Protein AF-A0A8H9WA27-F1 (afdb_monomer_lite)

Radius of gyration: 23.46 Å; chains: 1; bounding box: 51×47×66 Å

Foldseek 3Di:
DFEEEEEALDLVVLCVQVVLQCQLVVVDAPPVPVCGPLDPQGSVNYHYLAYEDFFPVQAQDWSQVSSCVNPVPRPDGPHIDRYHAAAAQCQCVPPPGDGDHPCVPHFLLVRLVVLLVVCLVSVGQEYEYPTHADDADFPLADVVLVVCRVVSVSVHDDRVSSVLVSQVVSQVVNVGHYYHYPHPYDDVNSHHQAQKEFEKEQDDPQEDLQQFKFFADDPFFTPAIGNDDPDGRITTQVDMDGDPVLVVCVVVDDPPDDDDVSNSLRSCVVVVGGYGYDYPYPDDGYDPPDPVSPDPVVVVVVVCVSVVNDD

pLDDT: mean 92.03, std 7.47, range [53.69, 98.88]

Secondary structure (DSSP, 8-state):
-EEEEEE--SHHHHHHHHHHHHHHHTSS--TT-TTTT-SSS-GGGEEEEEEEE-BTTTTTSBHHHHHHHH-TT----SS-PBEEE---TTTTTTSS--B--STTTS-HHHHHHHHHHHHHHH--SEEEE-PPP------SSHHHHHHHHHTT-TTT--HHHHHHHHHHHHHHHHT--EEEE-SSS-STTS--S-SEEEEEES--TTS-TTTSPEEEEETTEEEEEETT-SS-SEEEEEEEEE-GGGGGGGGGS-TTS---HHHHHHHHHHTT--EEEEE-TT------SSGGG--HHHHHHHHHHHTT---

Sequence (311 aa):
MVKVLILGQGYVASTFVAGLEKLRKGEIEPYGVPLARELPIDFKDIKIVGSYDVDRAKIGKKLSEVVKQYWNDVDSLTSDPEIRKGVHLGSVRNLPIEAEGLEDSMTLKEAVDTLVKEWTELDPDVIVNTCTTEAFIPFGNKEDLLKAIENNDKERLTATQVYAYAAALYANKRGGAAFVNVIPTFIANDEDEFHIKLGVSKRSDLIDPEEASKVLVNEDRIVKIGKRIDEYNYFDTGVFVMTKKVYSLKESFSWTEEISLYHVLQKAVDTGMLVKVFDFGNALWTEIDSPEDLNEKVYELMKKIKEGVAC

Structure (mmCIF, N/CA/C/O backbone):
data_AF-A0A8H9WA27-F1
#
_entry.id   AF-A0A8H9WA27-F1
#
loop_
_atom_site.group_PDB
_atom_site.id
_atom_site.type_symbol
_atom_site.label_atom_id
_atom_site.label_alt_id
_atom_site.label_comp_id
_atom_site.label_asym_id
_atom_site.label_entity_id
_atom_site.label_seq_id
_atom_site.pdbx_PDB_ins_code
_atom_site.Cartn_x
_atom_site.Cartn_y
_atom_site.Cartn_z
_atom_site.occupancy
_atom_site.B_iso_or_equiv
_atom_site.auth_seq_id
_atom_site.auth_comp_id
_atom_site.auth_asym_id
_atom_site.auth_atom_id
_atom_site.pdbx_PDB_model_num
ATOM 1 N N . MET A 1 1 ? 3.857 -18.998 -3.626 1.00 92.25 1 MET A N 1
ATOM 2 C CA . MET A 1 1 ? 4.257 -18.082 -4.718 1.00 92.25 1 MET A CA 1
ATOM 3 C C . MET A 1 1 ? 3.670 -16.715 -4.428 1.00 92.25 1 MET A C 1
ATOM 5 O O . MET A 1 1 ? 2.512 -16.669 -4.039 1.00 92.25 1 MET A O 1
ATOM 9 N N . VAL A 1 2 ? 4.452 -15.648 -4.586 1.00 97.38 2 VAL A N 1
ATOM 10 C CA . VAL A 1 2 ? 4.014 -14.257 -4.412 1.00 97.38 2 VAL A CA 1
ATOM 11 C C . VAL A 1 2 ? 4.308 -13.469 -5.690 1.00 97.38 2 VAL A C 1
ATOM 13 O O . VAL A 1 2 ? 5.419 -13.506 -6.225 1.00 97.38 2 VAL A O 1
ATOM 16 N N . LYS A 1 3 ? 3.297 -12.785 -6.218 1.00 98.75 3 LYS A N 1
ATOM 17 C CA . LYS A 1 3 ? 3.395 -11.956 -7.422 1.00 98.75 3 LYS A CA 1
ATOM 18 C C . LYS A 1 3 ? 3.574 -10.498 -7.032 1.00 98.75 3 LYS A C 1
ATOM 20 O O . LYS A 1 3 ? 2.783 -9.958 -6.264 1.00 98.75 3 LYS A O 1
ATOM 25 N N . VAL A 1 4 ? 4.606 -9.866 -7.575 1.00 98.81 4 VAL A N 1
ATOM 26 C CA . VAL A 1 4 ? 5.017 -8.506 -7.225 1.00 98.81 4 VAL A CA 1
ATOM 27 C C . VAL A 1 4 ? 4.848 -7.583 -8.424 1.00 98.81 4 VAL A C 1
ATOM 29 O O . VAL A 1 4 ? 5.330 -7.884 -9.518 1.00 98.81 4 VAL A O 1
ATOM 32 N N . LEU A 1 5 ? 4.190 -6.450 -8.206 1.00 98.88 5 LEU A N 1
ATOM 33 C CA . LEU A 1 5 ? 4.129 -5.333 -9.142 1.00 98.88 5 LEU A CA 1
ATOM 34 C C . LEU A 1 5 ? 4.947 -4.168 -8.586 1.00 98.88 5 LEU A C 1
ATOM 36 O O . LEU A 1 5 ? 4.818 -3.825 -7.413 1.00 98.88 5 LEU A O 1
ATOM 40 N N . ILE A 1 6 ? 5.792 -3.570 -9.420 1.00 98.88 6 ILE A N 1
ATOM 41 C CA . ILE A 1 6 ? 6.692 -2.476 -9.035 1.00 98.88 6 ILE A CA 1
ATOM 42 C C . ILE A 1 6 ? 6.169 -1.150 -9.591 1.00 98.88 6 ILE A C 1
ATOM 44 O O . ILE A 1 6 ? 5.797 -1.071 -10.761 1.00 98.88 6 ILE A O 1
ATOM 48 N N . LEU A 1 7 ? 6.187 -0.102 -8.767 1.00 98.81 7 LEU A N 1
ATOM 49 C CA . LEU A 1 7 ? 5.919 1.280 -9.162 1.00 98.81 7 LEU A CA 1
ATOM 50 C C . LEU A 1 7 ? 7.209 2.102 -9.032 1.00 98.81 7 LEU A C 1
ATOM 52 O O . LEU A 1 7 ? 7.786 2.196 -7.947 1.00 98.81 7 LEU A O 1
ATOM 56 N N . GLY A 1 8 ? 7.666 2.681 -10.141 1.00 98.19 8 GLY A N 1
ATOM 57 C CA . GLY A 1 8 ? 8.925 3.416 -10.252 1.00 98.19 8 GLY A CA 1
ATOM 58 C C . GLY A 1 8 ? 10.123 2.483 -10.442 1.00 98.19 8 GLY A C 1
ATOM 59 O O . GLY A 1 8 ? 10.723 2.021 -9.469 1.00 98.19 8 GLY A O 1
ATOM 60 N N . GLN A 1 9 ? 10.529 2.248 -11.695 1.00 98.62 9 GLN A N 1
ATOM 61 C CA . GLN A 1 9 ? 11.662 1.386 -12.053 1.00 98.62 9 GLN A CA 1
ATOM 62 C C . GLN A 1 9 ? 12.990 2.158 -11.990 1.00 98.62 9 GLN A C 1
ATOM 64 O O . GLN A 1 9 ? 13.725 2.311 -12.970 1.00 98.62 9 GLN A O 1
ATOM 69 N N . GLY A 1 10 ? 13.284 2.708 -10.812 1.00 96.88 10 GLY A N 1
ATOM 70 C CA . GLY A 1 10 ? 14.529 3.412 -10.513 1.00 96.88 10 GLY A CA 1
ATOM 71 C C . GLY A 1 10 ? 15.639 2.487 -10.008 1.00 96.88 10 GLY A C 1
ATOM 72 O O . GLY A 1 10 ? 15.647 1.278 -10.249 1.00 96.88 10 GLY A O 1
ATOM 73 N N . TYR A 1 11 ? 16.573 3.067 -9.253 1.00 97.50 11 TYR A N 1
ATOM 74 C CA . TYR A 1 11 ? 17.731 2.347 -8.717 1.00 97.50 11 TYR A CA 1
ATOM 75 C C . TYR A 1 11 ? 17.315 1.252 -7.722 1.00 97.50 11 TYR A C 1
ATOM 77 O O . TYR A 1 11 ? 17.733 0.108 -7.860 1.00 97.50 11 TYR A O 1
ATOM 85 N N . VAL A 1 12 ? 16.452 1.575 -6.749 1.00 97.81 12 VAL A N 1
ATOM 86 C CA . VAL A 1 12 ? 16.004 0.620 -5.714 1.00 97.81 12 VAL A CA 1
ATOM 87 C C . VAL A 1 12 ? 15.297 -0.578 -6.345 1.00 97.81 12 VAL A C 1
ATOM 89 O O . VAL A 1 12 ? 15.688 -1.717 -6.098 1.00 97.81 12 VAL A O 1
ATOM 92 N N . ALA A 1 13 ? 14.311 -0.321 -7.208 1.00 98.56 13 ALA A N 1
ATOM 93 C CA . ALA A 1 13 ? 13.597 -1.360 -7.943 1.00 98.56 13 ALA A CA 1
ATOM 94 C C . ALA A 1 13 ? 14.537 -2.233 -8.782 1.00 98.56 13 ALA A C 1
ATOM 96 O O . ALA A 1 13 ? 14.427 -3.457 -8.766 1.00 98.56 13 ALA A O 1
ATOM 97 N N . SER A 1 14 ? 15.486 -1.625 -9.496 1.00 98.69 14 SER A N 1
ATOM 98 C CA . SER A 1 14 ? 16.404 -2.370 -10.360 1.00 98.69 14 SER A CA 1
ATOM 99 C C . SER A 1 14 ? 17.386 -3.225 -9.560 1.00 98.69 14 SER A C 1
ATOM 101 O O . SER A 1 14 ? 17.640 -4.365 -9.938 1.00 98.69 14 SER A O 1
ATOM 103 N N . THR A 1 15 ? 17.869 -2.733 -8.416 1.00 98.56 15 THR A N 1
ATOM 104 C CA . THR A 1 15 ? 18.675 -3.522 -7.471 1.00 98.56 15 THR A CA 1
ATOM 105 C C . THR A 1 15 ? 17.880 -4.668 -6.860 1.00 98.56 15 THR A C 1
ATOM 107 O O . THR A 1 15 ? 18.401 -5.776 -6.767 1.00 98.56 15 THR A O 1
ATOM 110 N N . PHE A 1 16 ? 16.620 -4.437 -6.481 1.00 98.62 16 PHE A N 1
ATOM 111 C CA . PHE A 1 16 ? 15.741 -5.493 -5.978 1.00 98.62 16 PHE A CA 1
ATOM 112 C C . PHE A 1 16 ? 15.575 -6.616 -7.009 1.00 98.62 16 PHE A C 1
ATOM 114 O O . PHE A 1 16 ? 15.795 -7.782 -6.686 1.00 98.62 16 PHE A O 1
ATOM 121 N N . VAL A 1 17 ? 15.262 -6.269 -8.259 1.00 98.69 17 VAL A N 1
ATOM 122 C CA . VAL A 1 17 ? 15.082 -7.243 -9.345 1.00 98.69 17 VAL A CA 1
ATOM 123 C C . VAL A 1 17 ? 16.385 -7.991 -9.651 1.00 98.69 17 VAL A C 1
ATOM 125 O O . VAL A 1 17 ? 16.377 -9.220 -9.725 1.00 98.69 17 VAL A O 1
ATOM 128 N N . ALA A 1 18 ? 17.509 -7.278 -9.772 1.00 98.56 18 ALA A N 1
ATOM 129 C CA . ALA A 1 18 ? 18.822 -7.874 -10.023 1.00 98.56 18 ALA A CA 1
ATOM 130 C C . ALA A 1 18 ? 19.250 -8.830 -8.897 1.00 98.56 18 ALA A C 1
ATOM 132 O O . ALA A 1 18 ? 19.644 -9.966 -9.155 1.00 98.56 18 ALA A O 1
ATOM 133 N N . GLY A 1 19 ? 19.145 -8.388 -7.641 1.00 98.19 19 GLY A N 1
ATOM 134 C CA . GLY A 1 19 ? 19.493 -9.191 -6.470 1.00 98.19 19 GLY A CA 1
ATOM 135 C C . GLY A 1 19 ? 18.612 -10.432 -6.338 1.00 98.19 19 GLY A C 1
ATOM 136 O O . GLY A 1 19 ? 19.128 -11.521 -6.098 1.00 98.19 19 GLY A O 1
ATOM 137 N N . LEU A 1 20 ? 17.302 -10.297 -6.572 1.00 98.31 20 LEU A N 1
ATOM 138 C CA . LEU A 1 20 ? 16.370 -11.425 -6.565 1.00 98.31 20 LEU A CA 1
ATOM 139 C C . LEU A 1 20 ? 16.726 -12.474 -7.627 1.00 98.31 20 LEU A C 1
ATOM 141 O O . LEU A 1 20 ? 16.685 -13.671 -7.341 1.00 98.31 20 LEU A O 1
ATOM 145 N N . GLU A 1 21 ? 17.102 -12.046 -8.836 1.00 98.19 21 GLU A N 1
ATOM 146 C CA . GLU A 1 21 ? 17.529 -12.962 -9.899 1.00 98.19 21 GLU A CA 1
ATOM 147 C C . GLU A 1 21 ? 18.757 -13.778 -9.471 1.00 98.19 21 GLU A C 1
ATOM 149 O O . GLU A 1 21 ? 18.755 -15.004 -9.601 1.00 98.19 21 GLU A O 1
ATOM 154 N N . LYS A 1 22 ? 19.767 -13.116 -8.892 1.00 97.94 22 LYS A N 1
ATOM 155 C CA . LYS A 1 22 ? 20.988 -13.765 -8.392 1.00 97.94 22 LYS A CA 1
ATOM 156 C C . LYS A 1 22 ? 20.699 -14.735 -7.246 1.00 97.94 22 LYS A C 1
ATOM 158 O O . LYS A 1 22 ? 21.208 -15.855 -7.244 1.00 97.94 22 LYS A O 1
ATOM 163 N N . LEU A 1 23 ? 19.841 -14.344 -6.300 1.00 97.88 23 LEU A N 1
ATOM 164 C CA . LEU A 1 23 ? 19.428 -15.193 -5.176 1.00 97.88 23 LEU A CA 1
ATOM 165 C C . LEU A 1 23 ? 18.685 -16.446 -5.643 1.00 97.88 23 LEU A C 1
ATOM 167 O O . LEU A 1 23 ? 18.957 -17.542 -5.153 1.00 97.88 23 LEU A O 1
ATOM 171 N N . ARG A 1 24 ? 17.779 -16.307 -6.619 1.00 95.88 24 ARG A N 1
ATOM 172 C CA . ARG A 1 24 ? 17.073 -17.447 -7.218 1.00 95.88 24 ARG A CA 1
ATOM 173 C C . ARG A 1 24 ? 18.035 -18.411 -7.910 1.00 95.88 24 ARG A C 1
ATOM 175 O O . ARG A 1 24 ? 17.839 -19.620 -7.821 1.00 95.88 24 ARG A O 1
ATOM 182 N N . LYS A 1 25 ? 19.044 -17.889 -8.609 1.00 95.62 25 LYS A N 1
ATOM 183 C CA . LYS A 1 25 ? 20.055 -18.698 -9.308 1.00 95.62 25 LYS A CA 1
ATOM 184 C C . LYS A 1 25 ? 21.124 -19.277 -8.372 1.00 95.62 25 LYS A C 1
ATOM 186 O O . LYS A 1 25 ? 21.917 -20.102 -8.812 1.00 95.62 25 LYS A O 1
ATOM 191 N N . GLY A 1 26 ? 21.131 -18.883 -7.096 1.00 95.81 26 GLY A N 1
ATOM 192 C CA . GLY A 1 26 ? 22.143 -19.304 -6.125 1.00 95.81 26 GLY A CA 1
ATOM 193 C C . GLY A 1 26 ? 23.522 -18.690 -6.380 1.00 95.81 26 GLY A C 1
ATOM 194 O O . GLY A 1 26 ? 24.528 -19.261 -5.980 1.00 95.81 26 GLY A O 1
ATOM 195 N N . GLU A 1 27 ? 23.579 -17.548 -7.068 1.00 96.94 27 GLU A N 1
ATOM 196 C CA . GLU A 1 27 ? 24.830 -16.850 -7.397 1.00 96.94 27 GLU A CA 1
ATOM 197 C C . GLU A 1 27 ? 25.378 -16.046 -6.210 1.00 96.94 27 GLU A C 1
ATOM 199 O O . GLU A 1 27 ? 26.574 -15.760 -6.152 1.00 96.94 27 GLU A O 1
ATOM 204 N N . ILE A 1 28 ? 24.506 -15.671 -5.268 1.00 97.62 28 ILE A N 1
ATOM 205 C CA . ILE A 1 28 ? 24.848 -14.934 -4.049 1.00 97.62 28 ILE A CA 1
ATOM 206 C C . ILE A 1 28 ? 24.077 -15.483 -2.843 1.00 97.62 28 ILE A C 1
ATOM 208 O O . ILE A 1 28 ? 22.980 -16.026 -2.984 1.00 97.62 28 ILE A O 1
ATOM 212 N N . GLU A 1 29 ? 24.634 -15.278 -1.652 1.00 98.00 29 GLU A N 1
ATOM 213 C CA . GLU A 1 29 ? 23.952 -15.510 -0.375 1.00 98.00 29 GLU A CA 1
ATOM 214 C C . GLU A 1 29 ? 23.006 -14.343 -0.019 1.00 98.00 29 GLU A C 1
ATOM 216 O O . GLU A 1 29 ? 23.246 -13.210 -0.449 1.00 98.00 29 GLU A O 1
ATOM 221 N N . PRO A 1 30 ? 21.952 -14.565 0.795 1.00 97.75 30 PRO A N 1
ATOM 222 C CA . PRO A 1 30 ? 20.944 -13.557 1.145 1.00 97.75 30 PRO A CA 1
ATOM 223 C C . PRO A 1 30 ? 21.421 -12.533 2.188 1.00 97.75 30 PRO A C 1
ATOM 225 O O . PRO A 1 30 ? 20.675 -12.136 3.083 1.00 97.75 30 PRO A O 1
ATOM 228 N N . TYR A 1 31 ? 22.668 -12.074 2.090 1.00 96.75 31 TYR A N 1
ATOM 229 C CA . TYR A 1 31 ? 23.163 -11.000 2.943 1.00 96.75 31 TYR A CA 1
ATOM 230 C C . TYR A 1 31 ? 22.381 -9.707 2.692 1.00 96.75 31 TYR A C 1
ATOM 232 O O . TYR A 1 31 ? 22.115 -9.328 1.554 1.00 96.75 31 TYR A O 1
ATOM 240 N N . GLY A 1 32 ? 21.996 -9.031 3.777 1.00 93.56 32 GLY A N 1
ATOM 241 C CA . GLY A 1 32 ? 21.127 -7.853 3.717 1.00 93.56 32 GLY A CA 1
ATOM 242 C C . GLY A 1 32 ? 19.630 -8.169 3.619 1.00 93.56 32 GLY A C 1
ATOM 243 O O . GLY A 1 32 ? 18.832 -7.239 3.675 1.00 93.56 32 GLY A O 1
ATOM 244 N N . VAL A 1 33 ? 19.233 -9.448 3.537 1.00 95.25 33 VAL A N 1
ATOM 245 C CA . VAL A 1 33 ? 17.837 -9.892 3.683 1.00 95.25 33 VAL A CA 1
ATOM 246 C C . VAL A 1 33 ? 17.631 -10.378 5.126 1.00 95.25 33 VAL A C 1
ATOM 248 O O . VAL A 1 33 ? 18.104 -11.465 5.455 1.00 95.25 33 VAL A O 1
ATOM 251 N N . PRO A 1 34 ? 16.936 -9.623 6.003 1.00 89.19 34 PRO A N 1
ATOM 252 C CA . PRO A 1 34 ? 16.944 -9.887 7.448 1.00 89.19 34 PRO A CA 1
ATOM 253 C C . PRO A 1 34 ? 16.468 -11.281 7.864 1.00 89.19 34 PRO A C 1
ATOM 255 O O . PRO A 1 34 ? 17.045 -11.862 8.773 1.00 89.19 34 PRO A O 1
ATOM 258 N N . LEU A 1 35 ? 15.442 -11.812 7.194 1.00 90.19 35 LEU A N 1
ATOM 259 C CA . LEU A 1 35 ? 14.863 -13.131 7.488 1.00 90.19 35 LEU A CA 1
ATOM 260 C C . LEU A 1 35 ? 15.373 -14.233 6.550 1.00 90.19 35 LEU A C 1
ATOM 262 O O . LEU A 1 35 ? 14.854 -15.344 6.581 1.00 90.19 35 LEU A O 1
ATOM 266 N N . ALA A 1 36 ? 16.348 -13.922 5.688 1.00 94.06 36 ALA A N 1
ATOM 267 C CA . ALA A 1 36 ? 16.995 -14.838 4.750 1.00 94.06 36 ALA A CA 1
ATOM 268 C C . ALA A 1 36 ? 16.059 -15.930 4.178 1.00 94.06 36 ALA A C 1
ATOM 270 O O . ALA A 1 36 ? 15.233 -15.636 3.317 1.00 94.06 36 ALA A O 1
ATOM 271 N N . ARG A 1 37 ? 16.194 -17.180 4.651 1.00 92.94 37 ARG A N 1
ATOM 272 C CA . ARG A 1 37 ? 15.398 -18.357 4.244 1.00 92.94 37 ARG A CA 1
ATOM 273 C C . ARG A 1 37 ? 14.534 -18.923 5.381 1.00 92.94 37 ARG A C 1
ATOM 275 O O . ARG A 1 37 ? 14.190 -20.099 5.369 1.00 92.94 37 ARG A O 1
ATOM 282 N N . GLU A 1 38 ? 14.225 -18.111 6.386 1.00 90.69 38 GLU A N 1
ATOM 283 C CA . GLU A 1 38 ? 13.411 -18.516 7.541 1.00 90.69 38 GLU A CA 1
ATOM 284 C C . GLU A 1 38 ? 11.905 -18.506 7.236 1.00 90.69 38 GLU A C 1
ATOM 286 O O . GLU A 1 38 ? 11.115 -19.100 7.968 1.00 90.69 38 GLU A O 1
ATOM 291 N N . LEU A 1 39 ? 11.500 -17.841 6.150 1.00 88.56 39 LEU A N 1
ATOM 292 C CA . LEU A 1 39 ? 10.109 -17.750 5.718 1.00 88.56 39 LEU A CA 1
ATOM 293 C C . LEU A 1 39 ? 9.695 -18.948 4.845 1.00 88.56 39 LEU A C 1
ATOM 295 O O . LEU A 1 39 ? 10.514 -19.482 4.098 1.00 88.56 39 LEU A O 1
ATOM 299 N N . PRO A 1 40 ? 8.402 -19.325 4.848 1.00 86.88 40 PRO A N 1
ATOM 300 C CA . PRO A 1 40 ? 7.882 -20.395 3.991 1.00 86.88 40 PRO A CA 1
ATOM 301 C C . PRO A 1 40 ? 7.866 -20.039 2.492 1.00 86.88 40 PRO A C 1
ATOM 303 O O . PRO A 1 40 ? 7.611 -20.905 1.659 1.00 86.88 40 PRO A O 1
ATOM 306 N N . ILE A 1 41 ? 8.106 -18.771 2.142 1.00 92.69 41 ILE A N 1
ATOM 307 C CA . ILE A 1 41 ? 8.213 -18.286 0.762 1.00 92.69 41 ILE A CA 1
ATOM 308 C C . ILE A 1 41 ? 9.700 -18.125 0.441 1.00 92.69 41 ILE A C 1
ATOM 310 O O . ILE A 1 41 ? 10.363 -17.272 1.029 1.00 92.69 41 ILE A O 1
ATOM 314 N N . ASP A 1 42 ? 10.215 -18.917 -0.501 1.00 95.94 42 ASP A N 1
ATOM 315 C CA . ASP A 1 42 ? 11.606 -18.814 -0.951 1.00 95.94 42 ASP A CA 1
ATOM 316 C C . ASP A 1 42 ? 11.756 -17.755 -2.062 1.00 95.94 42 ASP A C 1
ATOM 318 O O . ASP A 1 42 ? 10.789 -17.363 -2.719 1.00 95.94 42 ASP A O 1
ATOM 322 N N . PHE A 1 43 ? 12.984 -17.302 -2.330 1.00 97.50 43 PHE A N 1
ATOM 323 C CA . PHE A 1 43 ? 13.279 -16.340 -3.400 1.00 97.50 43 PHE A CA 1
ATOM 324 C C . PHE A 1 43 ? 12.773 -16.792 -4.775 1.00 97.50 43 PHE A C 1
ATOM 326 O O . PHE A 1 43 ? 12.303 -15.972 -5.564 1.00 97.50 43 PHE A O 1
ATOM 333 N N . LYS A 1 44 ? 12.815 -18.099 -5.067 1.00 96.38 44 LYS A N 1
ATOM 334 C CA . LYS A 1 44 ? 12.296 -18.643 -6.335 1.00 96.38 44 LYS A CA 1
ATOM 335 C C . LYS A 1 44 ? 10.777 -18.497 -6.488 1.00 96.38 44 LYS A C 1
ATOM 337 O O . LYS A 1 44 ? 10.279 -18.541 -7.611 1.00 96.38 44 LYS A O 1
ATOM 342 N N . ASP A 1 45 ? 10.061 -18.322 -5.378 1.00 97.06 45 ASP A N 1
ATOM 343 C CA . ASP A 1 45 ? 8.606 -18.202 -5.335 1.00 97.06 45 ASP A CA 1
ATOM 344 C C . ASP A 1 45 ? 8.128 -16.756 -5.538 1.00 97.06 45 ASP A C 1
ATOM 346 O O . ASP A 1 45 ? 6.918 -16.525 -5.594 1.00 97.06 45 ASP A O 1
ATOM 350 N N . ILE A 1 46 ? 9.049 -15.793 -5.663 1.00 98.44 46 ILE A N 1
ATOM 351 C CA . ILE A 1 46 ? 8.762 -14.383 -5.941 1.00 98.44 46 ILE A CA 1
ATOM 352 C C . ILE A 1 46 ? 8.807 -14.141 -7.455 1.00 98.44 46 ILE A C 1
ATOM 354 O O . ILE A 1 46 ? 9.833 -14.343 -8.113 1.00 98.44 46 ILE A O 1
ATOM 358 N N . LYS A 1 47 ? 7.693 -13.671 -8.025 1.00 98.62 47 LYS A N 1
ATOM 359 C CA . LYS A 1 47 ? 7.566 -13.387 -9.461 1.00 98.62 47 LYS A CA 1
ATOM 360 C C . LYS A 1 47 ? 7.218 -11.923 -9.707 1.00 98.62 47 LYS A C 1
ATOM 362 O O . LYS A 1 47 ? 6.176 -11.460 -9.260 1.00 98.62 47 LYS A O 1
ATOM 367 N N . ILE A 1 48 ? 8.039 -11.221 -10.489 1.00 98.75 48 ILE A N 1
ATOM 368 C CA . ILE A 1 48 ? 7.720 -9.864 -10.952 1.00 98.75 48 ILE A CA 1
ATOM 369 C C . ILE A 1 48 ? 6.708 -9.961 -12.093 1.00 98.75 48 ILE A C 1
ATOM 371 O O . ILE A 1 48 ? 7.033 -10.490 -13.155 1.00 98.75 48 ILE A O 1
ATOM 375 N N . VAL A 1 49 ? 5.479 -9.502 -11.872 1.00 98.75 49 VAL A N 1
ATOM 376 C CA . VAL A 1 49 ? 4.394 -9.574 -12.868 1.00 98.75 49 VAL A CA 1
ATOM 377 C C . VAL A 1 49 ? 4.206 -8.273 -13.638 1.00 98.75 49 VAL A C 1
ATOM 379 O O . VAL A 1 49 ? 3.707 -8.301 -14.756 1.00 98.75 49 VAL A O 1
ATOM 382 N N . GLY A 1 50 ? 4.657 -7.146 -13.090 1.00 98.69 50 GLY A N 1
ATOM 383 C CA . GLY A 1 50 ? 4.578 -5.853 -13.758 1.00 98.69 50 GLY A CA 1
ATOM 384 C C . GLY A 1 50 ? 5.550 -4.839 -13.176 1.00 98.69 50 GLY A C 1
ATOM 385 O O . GLY A 1 50 ? 5.961 -4.945 -12.020 1.00 98.69 50 GLY A O 1
ATOM 386 N N . SER A 1 51 ? 5.902 -3.852 -13.991 1.00 98.88 51 SER A N 1
ATOM 387 C CA . SER A 1 51 ? 6.675 -2.684 -13.585 1.00 98.88 51 SER A CA 1
ATOM 388 C C . SER A 1 51 ? 6.099 -1.453 -14.279 1.00 98.88 51 SER A C 1
ATOM 390 O O . SER A 1 51 ? 5.760 -1.526 -15.460 1.00 98.88 51 SER A O 1
ATOM 392 N N . TYR A 1 52 ? 5.940 -0.357 -13.543 1.00 98.88 52 TYR A N 1
ATOM 393 C CA . TYR A 1 52 ? 5.424 0.913 -14.045 1.00 98.88 52 TYR A CA 1
ATOM 394 C C . TYR A 1 52 ? 6.457 2.016 -13.847 1.00 98.88 52 TYR A C 1
ATOM 396 O O . TYR A 1 52 ? 7.125 2.076 -12.815 1.00 98.88 52 TYR A O 1
ATOM 404 N N . ASP A 1 53 ? 6.556 2.918 -14.814 1.00 98.75 53 ASP A N 1
ATOM 405 C CA . ASP A 1 53 ? 7.360 4.135 -14.717 1.00 98.75 53 ASP A CA 1
ATOM 406 C C . ASP A 1 53 ? 6.652 5.271 -15.477 1.00 98.75 53 ASP A C 1
ATOM 408 O O . ASP A 1 53 ? 5.626 5.065 -16.133 1.00 98.75 53 ASP A O 1
ATOM 412 N N . VAL A 1 54 ? 7.182 6.479 -15.342 1.00 98.50 54 VAL A N 1
ATOM 413 C CA . VAL A 1 54 ? 6.704 7.692 -16.019 1.00 98.50 54 VAL A CA 1
ATOM 414 C C . VAL A 1 54 ? 7.776 8.288 -16.923 1.00 98.50 54 VAL A C 1
ATOM 416 O O . VAL A 1 54 ? 7.484 9.166 -17.723 1.00 98.50 54 VAL A O 1
ATOM 419 N N . ASP A 1 55 ? 9.016 7.807 -16.819 1.00 98.38 55 ASP A N 1
ATOM 420 C CA . ASP A 1 55 ? 10.095 8.156 -17.730 1.00 98.38 55 ASP A CA 1
ATOM 421 C C . ASP A 1 55 ? 9.843 7.538 -19.110 1.00 98.38 55 ASP A C 1
ATOM 423 O O . ASP A 1 55 ? 9.896 6.313 -19.294 1.00 98.38 55 ASP A O 1
ATOM 427 N N . ARG A 1 56 ? 9.619 8.400 -20.103 1.00 97.88 56 ARG A N 1
ATOM 428 C CA . ARG A 1 56 ? 9.440 8.016 -21.504 1.00 97.88 56 ARG A CA 1
ATOM 429 C C . ARG A 1 56 ? 10.572 7.135 -22.029 1.00 97.88 56 ARG A C 1
ATOM 431 O O . ARG A 1 56 ? 10.338 6.262 -22.859 1.00 97.88 56 ARG A O 1
ATOM 438 N N . ALA A 1 57 ? 11.797 7.320 -21.536 1.00 97.88 57 ALA A N 1
ATOM 439 C CA . ALA A 1 57 ? 12.942 6.520 -21.952 1.00 97.88 57 ALA A CA 1
ATOM 440 C C . ALA A 1 57 ? 12.893 5.070 -21.437 1.00 97.88 57 ALA A C 1
ATOM 442 O O . ALA A 1 57 ? 13.684 4.242 -21.902 1.00 97.88 57 ALA A O 1
ATOM 443 N N . LYS A 1 58 ? 12.007 4.750 -20.486 1.00 98.56 58 LYS A N 1
ATOM 444 C CA . LYS A 1 58 ? 11.837 3.410 -19.903 1.00 98.56 58 LYS A CA 1
ATOM 445 C C . LYS A 1 58 ? 10.546 2.727 -20.338 1.00 98.56 58 LYS A C 1
ATOM 447 O O . LYS A 1 58 ? 10.551 1.512 -20.515 1.00 98.56 58 LYS A O 1
ATOM 452 N N . ILE A 1 59 ? 9.459 3.480 -20.496 1.00 98.62 59 ILE A N 1
ATOM 453 C CA . ILE A 1 59 ? 8.150 2.938 -20.882 1.00 98.62 59 ILE A CA 1
ATOM 454 C C . ILE A 1 59 ? 8.268 2.149 -22.198 1.00 98.62 59 ILE A C 1
ATOM 456 O O . ILE A 1 59 ? 8.879 2.601 -23.163 1.00 98.62 59 ILE A O 1
ATOM 460 N N . GLY A 1 60 ? 7.691 0.945 -22.227 1.00 98.38 60 GLY A N 1
ATOM 461 C CA . GLY A 1 60 ? 7.714 0.028 -23.369 1.00 98.38 60 GLY A CA 1
ATOM 462 C C . GLY A 1 60 ? 8.973 -0.838 -23.490 1.00 98.38 60 GLY A C 1
ATOM 463 O O . GLY A 1 60 ? 8.966 -1.794 -24.262 1.00 98.38 60 GLY A O 1
ATOM 464 N N . LYS A 1 61 ? 10.038 -0.564 -22.724 1.00 98.50 61 LYS A N 1
ATOM 465 C CA . LYS A 1 61 ? 11.217 -1.444 -22.671 1.00 98.50 61 LYS A CA 1
ATOM 466 C C . LYS A 1 61 ? 10.950 -2.672 -21.813 1.00 98.50 61 LYS A C 1
ATOM 468 O O . LYS A 1 61 ? 10.132 -2.631 -20.889 1.00 98.50 61 LYS A O 1
ATOM 473 N N . LYS A 1 62 ? 11.685 -3.755 -22.069 1.00 98.50 62 LYS A N 1
ATOM 474 C CA . LYS A 1 62 ? 11.719 -4.901 -21.157 1.00 98.50 62 LYS A CA 1
ATOM 475 C C . LYS A 1 62 ? 12.345 -4.502 -19.824 1.00 98.50 62 LYS A C 1
ATOM 477 O O . LYS A 1 62 ? 13.243 -3.658 -19.762 1.00 98.50 62 LYS A O 1
ATOM 482 N N . LEU A 1 63 ? 11.880 -5.129 -18.748 1.00 98.69 63 LEU A N 1
ATOM 483 C CA . LEU A 1 63 ? 12.408 -4.915 -17.406 1.00 98.69 63 LEU A CA 1
ATOM 484 C C . LEU A 1 63 ? 13.924 -5.154 -17.361 1.00 98.69 63 LEU A C 1
ATOM 486 O O . LEU A 1 63 ? 14.651 -4.354 -16.775 1.00 98.69 63 LEU A O 1
ATOM 490 N N . SER A 1 64 ? 14.407 -6.203 -18.025 1.00 98.25 64 SER A N 1
ATOM 491 C CA . SER A 1 64 ? 15.826 -6.545 -18.139 1.00 98.25 64 SER A CA 1
ATOM 492 C C . SER A 1 64 ? 16.660 -5.421 -18.762 1.00 98.25 64 SER A C 1
ATOM 494 O O . SER A 1 64 ? 17.724 -5.094 -18.239 1.00 98.25 64 SER A O 1
ATOM 496 N N . GLU A 1 65 ? 16.160 -4.760 -19.811 1.00 98.25 65 GLU A N 1
ATOM 497 C CA . GLU A 1 65 ? 16.846 -3.645 -20.477 1.00 98.25 65 GLU A CA 1
ATOM 498 C C . GLU A 1 65 ? 17.041 -2.440 -19.553 1.00 98.25 65 GLU A C 1
ATOM 500 O O . GLU A 1 65 ? 18.058 -1.749 -19.637 1.00 98.25 65 GLU A O 1
ATOM 505 N N . VAL A 1 66 ? 16.073 -2.163 -18.676 1.00 98.50 66 VAL A N 1
ATOM 506 C CA . VAL A 1 66 ? 16.191 -1.073 -17.697 1.00 98.50 66 VAL A CA 1
ATOM 507 C C . VAL A 1 66 ? 17.044 -1.491 -16.510 1.00 98.50 66 VAL A C 1
ATOM 509 O O . VAL A 1 66 ? 17.914 -0.728 -16.103 1.00 98.50 66 VAL A O 1
ATOM 512 N N . VAL A 1 67 ? 16.883 -2.712 -15.999 1.00 98.62 67 VAL A N 1
ATOM 513 C CA . VAL A 1 67 ? 17.727 -3.239 -14.916 1.00 98.62 67 VAL A CA 1
ATOM 514 C C . VAL A 1 67 ? 19.203 -3.217 -15.315 1.00 98.62 67 VAL A C 1
ATOM 516 O O . VAL A 1 67 ? 20.035 -2.780 -14.520 1.00 98.62 67 VAL A O 1
ATOM 519 N N . LYS A 1 68 ? 19.525 -3.582 -16.562 1.00 97.94 68 LYS A N 1
ATOM 520 C CA . LYS A 1 68 ? 20.894 -3.598 -17.093 1.00 97.94 68 LYS A CA 1
ATOM 521 C C . LYS A 1 68 ? 21.570 -2.222 -17.113 1.00 97.94 68 LYS A C 1
ATOM 523 O O . LYS A 1 68 ? 22.791 -2.140 -17.017 1.00 97.94 68 LYS A O 1
ATOM 528 N N . GLN A 1 69 ? 20.796 -1.135 -17.179 1.00 97.50 69 GLN A N 1
ATOM 529 C CA . GLN A 1 69 ? 21.333 0.233 -17.092 1.00 97.50 69 GLN A CA 1
ATOM 530 C C . GLN A 1 69 ? 21.901 0.547 -15.701 1.00 97.50 69 GLN A C 1
ATOM 532 O O . GLN A 1 69 ? 22.803 1.373 -15.585 1.00 97.50 69 GLN A O 1
ATOM 537 N N . TYR A 1 70 ? 21.395 -0.117 -14.658 1.00 97.81 70 TYR A N 1
ATOM 538 C CA . TYR A 1 70 ? 21.889 0.004 -13.284 1.00 97.81 70 TYR A CA 1
ATOM 539 C C . TYR A 1 70 ? 22.887 -1.109 -12.933 1.00 97.81 70 TYR A C 1
ATOM 541 O O . TYR A 1 70 ? 23.871 -0.856 -12.242 1.00 97.81 70 TYR A O 1
ATOM 549 N N . TRP A 1 71 ? 22.652 -2.324 -13.437 1.00 97.62 71 TRP A N 1
ATOM 550 C CA . TRP A 1 71 ? 23.426 -3.532 -13.146 1.00 97.62 71 TRP A CA 1
ATOM 551 C C . TRP A 1 71 ? 23.763 -4.276 -14.440 1.00 97.62 71 TRP A C 1
ATOM 553 O O . TRP A 1 71 ? 23.009 -5.133 -14.897 1.00 97.62 71 TRP A O 1
ATOM 563 N N . ASN A 1 72 ? 24.898 -3.932 -15.052 1.00 96.31 72 ASN A N 1
ATOM 564 C CA . ASN A 1 72 ? 25.277 -4.417 -16.387 1.00 96.31 72 ASN A CA 1
ATOM 565 C C . ASN A 1 72 ? 25.499 -5.943 -16.465 1.00 96.31 72 ASN A C 1
ATOM 567 O O . ASN A 1 72 ? 25.491 -6.521 -17.547 1.00 96.31 72 ASN A O 1
ATOM 571 N N . ASP A 1 73 ? 25.700 -6.595 -15.323 1.00 95.00 73 ASP A N 1
ATOM 572 C CA . ASP A 1 73 ? 25.874 -8.041 -15.191 1.00 95.00 73 ASP A CA 1
ATOM 573 C C . ASP A 1 73 ? 24.548 -8.829 -15.200 1.00 95.00 73 ASP A C 1
ATOM 575 O O . ASP A 1 73 ? 24.556 -10.057 -15.140 1.00 95.00 73 ASP A O 1
ATOM 579 N N . VAL A 1 74 ? 23.402 -8.148 -15.305 1.00 93.31 74 VAL A N 1
ATOM 580 C CA . VAL A 1 74 ? 22.094 -8.783 -15.507 1.00 93.31 74 VAL A CA 1
ATOM 581 C C . VAL A 1 74 ? 21.795 -8.889 -17.002 1.00 93.31 74 VAL A C 1
ATOM 583 O O . VAL A 1 74 ? 21.336 -7.936 -17.630 1.00 93.31 74 VAL A O 1
ATOM 586 N N . ASP A 1 75 ? 22.022 -10.072 -17.573 1.00 85.25 75 ASP A N 1
ATOM 587 C CA . ASP A 1 75 ? 21.775 -10.318 -19.002 1.00 85.25 75 ASP A CA 1
ATOM 588 C C . ASP A 1 75 ? 20.342 -10.754 -19.329 1.00 85.25 75 ASP A C 1
ATOM 590 O O . ASP A 1 75 ? 19.858 -10.522 -20.434 1.00 85.25 75 ASP A O 1
ATOM 594 N N . SER A 1 76 ? 19.652 -11.392 -18.383 1.00 91.69 76 SER A N 1
ATOM 595 C CA . SER A 1 76 ? 18.279 -11.868 -18.571 1.00 91.69 76 SER A CA 1
ATOM 596 C C . SER A 1 76 ? 17.579 -12.057 -17.232 1.00 91.69 76 SER A C 1
ATOM 598 O O . SER A 1 76 ? 18.220 -12.471 -16.259 1.00 91.69 76 SER A O 1
ATOM 600 N N . LEU A 1 77 ? 16.261 -11.861 -17.221 1.00 97.06 77 LEU A N 1
ATOM 601 C CA . LEU A 1 77 ? 15.403 -12.100 -16.065 1.00 97.06 77 LEU A CA 1
ATOM 602 C C . LEU A 1 77 ? 14.477 -13.291 -16.313 1.00 97.06 77 LEU A C 1
ATOM 604 O O . LEU A 1 77 ? 13.986 -13.485 -17.421 1.00 97.06 77 LEU A O 1
ATOM 608 N N . THR A 1 78 ? 14.183 -14.066 -15.268 1.00 96.12 78 THR A N 1
ATOM 609 C CA . THR A 1 78 ? 13.221 -15.184 -15.373 1.00 96.12 78 THR A CA 1
ATOM 610 C C . THR A 1 78 ? 11.791 -14.691 -15.647 1.00 96.12 78 THR A C 1
ATOM 612 O O . THR A 1 78 ? 10.994 -15.397 -16.260 1.00 96.12 78 THR A O 1
ATOM 615 N N . SER A 1 79 ? 11.446 -13.485 -15.182 1.00 96.69 79 SER A N 1
ATOM 616 C CA . SER A 1 79 ? 10.194 -12.797 -15.511 1.00 96.69 79 SER A CA 1
ATOM 617 C C . SER A 1 79 ? 10.539 -11.402 -16.006 1.00 96.69 79 SER A C 1
ATOM 619 O O . SER A 1 79 ? 11.118 -10.620 -15.254 1.00 96.69 79 SER A O 1
ATOM 621 N N . ASP A 1 80 ? 10.211 -11.119 -17.264 1.00 98.19 80 ASP A N 1
ATOM 622 C CA . ASP A 1 80 ? 10.677 -9.927 -17.976 1.00 98.19 80 ASP A CA 1
ATOM 623 C C . ASP A 1 80 ? 9.507 -9.145 -18.608 1.00 98.19 80 ASP A C 1
ATOM 625 O O . ASP A 1 80 ? 9.339 -9.126 -19.834 1.00 98.19 80 ASP A O 1
ATOM 629 N N . PRO A 1 81 ? 8.610 -8.575 -17.777 1.00 98.44 81 PRO A N 1
ATOM 630 C CA . PRO A 1 81 ? 7.498 -7.775 -18.274 1.00 98.44 81 PRO A CA 1
ATOM 631 C C . PRO A 1 81 ? 8.006 -6.505 -18.966 1.00 98.44 81 PRO A C 1
ATOM 633 O O . PRO A 1 81 ? 9.091 -6.004 -18.676 1.00 98.44 81 PRO A O 1
ATOM 636 N N . GLU A 1 82 ? 7.194 -5.958 -19.867 1.00 98.56 82 GLU A N 1
ATOM 637 C CA . GLU A 1 82 ? 7.407 -4.598 -20.367 1.00 98.56 82 GLU A CA 1
ATOM 638 C C . GLU A 1 82 ? 7.024 -3.578 -19.300 1.00 98.56 82 GLU A C 1
ATOM 640 O O . GLU A 1 82 ? 6.048 -3.768 -18.565 1.00 98.56 82 GLU A O 1
ATOM 645 N N . ILE A 1 83 ? 7.792 -2.492 -19.227 1.00 98.75 83 ILE A N 1
ATOM 646 C CA . ILE A 1 83 ? 7.493 -1.370 -18.344 1.00 98.75 83 ILE A CA 1
ATOM 647 C C . ILE A 1 83 ? 6.278 -0.632 -18.893 1.00 98.75 83 ILE A C 1
ATOM 649 O O . ILE A 1 83 ? 6.271 -0.160 -20.031 1.00 98.75 83 ILE A O 1
ATOM 653 N N . ARG A 1 84 ? 5.244 -0.531 -18.066 1.00 98.81 84 ARG A N 1
ATOM 654 C CA . ARG A 1 84 ? 3.979 0.120 -18.398 1.00 98.81 84 ARG A CA 1
ATOM 655 C C . ARG A 1 84 ? 3.993 1.586 -17.982 1.00 98.81 84 ARG A C 1
ATOM 657 O O . ARG A 1 84 ? 4.732 1.991 -17.085 1.00 98.81 84 ARG A O 1
ATOM 664 N N . LYS A 1 85 ? 3.156 2.378 -18.648 1.00 98.75 85 LYS A N 1
ATOM 665 C CA . LYS A 1 85 ? 2.986 3.798 -18.344 1.00 98.75 85 LYS A CA 1
ATOM 666 C C . LYS A 1 85 ? 2.148 3.976 -17.079 1.00 98.75 85 LYS A C 1
ATOM 668 O O . LYS A 1 85 ? 1.056 3.423 -16.984 1.00 98.75 85 LYS A O 1
ATOM 673 N N . GLY A 1 86 ? 2.675 4.730 -16.119 1.00 98.44 86 GLY A N 1
ATOM 674 C CA . GLY A 1 86 ? 2.000 5.063 -14.866 1.00 98.44 86 GLY A CA 1
ATOM 675 C C . GLY A 1 86 ? 1.243 6.394 -14.894 1.00 98.44 86 GLY A C 1
ATOM 676 O O . GLY A 1 86 ? 0.861 6.898 -15.945 1.00 98.44 86 GLY A O 1
ATOM 677 N N . VAL A 1 87 ? 1.038 6.959 -13.708 1.00 98.44 87 VAL A N 1
ATOM 678 C CA . VAL A 1 87 ? 0.552 8.323 -13.453 1.00 98.44 87 VAL A CA 1
ATOM 679 C C . VAL A 1 87 ? 1.723 9.138 -12.900 1.00 98.44 87 VAL A C 1
ATOM 681 O O . VAL A 1 87 ? 2.417 8.655 -11.999 1.00 98.44 87 VAL A O 1
ATOM 684 N N . HIS A 1 88 ? 1.978 10.332 -13.439 1.00 97.38 88 HIS A N 1
ATOM 685 C CA . HIS A 1 88 ? 3.189 11.104 -13.138 1.00 97.38 88 HIS A CA 1
ATOM 686 C C . HIS A 1 88 ? 2.969 12.289 -12.200 1.00 97.38 88 HIS A C 1
ATOM 688 O O . HIS A 1 88 ? 3.859 12.600 -11.412 1.00 97.38 88 HIS A O 1
ATOM 694 N N . LEU A 1 89 ? 1.830 12.976 -12.290 1.00 95.44 89 LEU A N 1
ATOM 695 C CA . LEU A 1 89 ? 1.504 14.197 -11.557 1.00 95.44 89 LEU A CA 1
ATOM 696 C C . LEU A 1 89 ? 2.720 15.140 -11.429 1.00 95.44 89 LEU A C 1
ATOM 698 O O . LEU A 1 89 ? 3.327 15.557 -12.416 1.00 95.44 89 LEU A O 1
ATOM 702 N N . GLY A 1 90 ? 3.109 15.496 -10.207 1.00 91.12 90 GLY A N 1
ATOM 703 C CA . GLY A 1 90 ? 4.292 16.310 -9.937 1.00 91.12 90 GLY A CA 1
ATOM 704 C C . GLY A 1 90 ? 5.590 15.527 -9.713 1.00 91.12 90 GLY A C 1
ATOM 705 O O . GLY A 1 90 ? 6.609 16.167 -9.456 1.00 91.12 90 GLY A O 1
ATOM 706 N N . SER A 1 91 ? 5.589 14.190 -9.774 1.00 87.69 91 SER A N 1
ATOM 707 C CA . SER A 1 91 ? 6.620 13.343 -9.146 1.00 87.69 91 SER A CA 1
ATOM 708 C C . SER A 1 91 ? 8.028 13.528 -9.717 1.00 87.69 91 SER A C 1
ATOM 710 O O . SER A 1 91 ? 9.005 13.343 -8.998 1.00 87.69 91 SER A O 1
ATOM 712 N N . VAL A 1 92 ? 8.163 13.922 -10.987 1.00 89.25 92 VAL A N 1
ATOM 713 C CA . VAL A 1 92 ? 9.471 14.133 -11.642 1.00 89.25 92 VAL A CA 1
ATOM 714 C C . VAL A 1 92 ? 9.684 15.562 -12.146 1.00 89.25 92 VAL A C 1
ATOM 716 O O . VAL A 1 92 ? 10.642 15.816 -12.866 1.00 89.25 92 VAL A O 1
ATOM 719 N N . ARG A 1 93 ? 8.846 16.526 -11.731 1.00 88.38 93 ARG A N 1
ATOM 720 C CA . ARG A 1 93 ? 8.873 17.920 -12.232 1.00 88.38 93 ARG A CA 1
ATOM 721 C C . ARG A 1 93 ? 10.244 18.600 -12.107 1.00 88.38 93 ARG A C 1
ATOM 723 O O . ARG A 1 93 ? 10.577 19.462 -12.912 1.00 88.38 93 ARG A O 1
ATOM 730 N N . ASN A 1 94 ? 11.023 18.219 -11.096 1.00 88.31 94 ASN A N 1
ATOM 731 C CA . ASN A 1 94 ? 12.333 18.803 -10.793 1.00 88.31 94 ASN A CA 1
ATOM 732 C C . ASN A 1 94 ? 13.509 17.907 -11.216 1.00 88.31 94 ASN A C 1
ATOM 734 O O . ASN A 1 94 ? 14.643 18.148 -10.806 1.00 88.31 94 ASN A O 1
ATOM 738 N N . LEU A 1 95 ? 13.245 16.850 -11.985 1.00 89.19 95 LEU A N 1
ATOM 739 C CA . LEU A 1 95 ? 14.255 15.931 -12.494 1.00 89.19 95 LEU A CA 1
ATOM 740 C C . LEU A 1 95 ? 14.388 16.092 -14.014 1.00 89.19 95 LEU A C 1
ATOM 742 O O . LEU A 1 95 ? 13.417 16.452 -14.676 1.00 89.19 95 LEU A O 1
ATOM 746 N N . PRO A 1 96 ? 15.569 15.811 -14.592 1.00 94.06 96 PRO A N 1
ATOM 747 C CA . PRO A 1 96 ? 15.783 15.858 -16.037 1.00 94.06 96 PRO A CA 1
ATOM 748 C C . PRO A 1 96 ? 15.186 14.614 -16.724 1.00 94.06 96 PRO A C 1
ATOM 750 O O . PRO A 1 96 ? 15.903 13.844 -17.356 1.00 94.06 96 PRO A O 1
ATOM 753 N N . ILE A 1 97 ? 13.882 14.393 -16.548 1.00 94.44 97 ILE A N 1
ATOM 754 C CA . ILE A 1 97 ? 13.127 13.247 -17.067 1.00 94.44 97 ILE A CA 1
ATOM 755 C C . ILE A 1 97 ? 11.989 13.776 -17.943 1.00 94.44 97 ILE A C 1
ATOM 757 O O . ILE A 1 97 ? 11.234 14.651 -17.524 1.00 94.44 97 ILE A O 1
ATOM 761 N N . GLU A 1 98 ? 11.856 13.231 -19.154 1.00 95.81 98 GLU A N 1
ATOM 762 C CA . GLU A 1 98 ? 10.683 13.461 -20.002 1.00 95.81 98 GLU A CA 1
ATOM 763 C C . GLU A 1 98 ? 9.548 12.560 -19.498 1.00 95.81 98 GLU A C 1
ATOM 765 O O . GLU A 1 98 ? 9.595 11.339 -19.661 1.00 95.81 98 GLU A O 1
ATOM 770 N N . ALA A 1 99 ? 8.575 13.162 -18.814 1.00 96.19 99 ALA A N 1
ATOM 771 C CA . ALA A 1 99 ? 7.474 12.441 -18.191 1.00 96.19 99 ALA A CA 1
ATOM 772 C C . ALA A 1 99 ? 6.325 12.197 -19.176 1.00 96.19 99 ALA A C 1
ATOM 774 O O . ALA A 1 99 ? 5.928 13.112 -19.894 1.00 96.19 99 ALA A O 1
ATOM 775 N N . GLU A 1 100 ? 5.754 10.995 -19.141 1.00 97.19 100 GLU A N 1
ATOM 776 C CA . GLU A 1 100 ? 4.452 10.684 -19.729 1.00 97.19 100 GLU A CA 1
ATOM 777 C C . GLU A 1 100 ? 3.625 9.855 -18.742 1.00 97.19 100 GLU A C 1
ATOM 779 O O . GLU A 1 100 ? 4.119 8.891 -18.149 1.00 97.19 100 GLU A O 1
ATOM 784 N N . GLY A 1 101 ? 2.344 10.186 -18.607 1.00 97.81 101 GLY A N 1
ATOM 785 C CA . GLY A 1 101 ? 1.401 9.469 -17.757 1.00 97.81 101 GLY A CA 1
ATOM 786 C C . GLY A 1 101 ? 0.096 9.125 -18.462 1.00 97.81 101 GLY A C 1
ATOM 787 O O . GLY A 1 101 ? -0.154 9.466 -19.624 1.00 97.81 101 GLY A O 1
ATOM 788 N N . LEU A 1 102 ? -0.743 8.362 -17.770 1.00 98.50 102 LEU A N 1
ATOM 789 C CA . LEU A 1 102 ? -2.106 8.069 -18.205 1.00 98.50 102 LEU A CA 1
ATOM 790 C C . LEU A 1 102 ? -2.956 9.346 -18.168 1.00 98.50 102 LEU A C 1
ATOM 792 O O . LEU A 1 102 ? -3.655 9.659 -19.135 1.00 98.50 102 LEU A O 1
ATOM 796 N N . GLU A 1 103 ? -2.826 10.119 -17.090 1.00 98.12 103 GLU A N 1
ATOM 797 C CA . GLU A 1 103 ? -3.595 11.327 -16.798 1.00 98.12 103 GLU A CA 1
ATOM 798 C C . GLU A 1 103 ? -3.314 12.501 -17.746 1.00 98.12 103 GLU A C 1
ATOM 800 O O . GLU A 1 103 ? -4.028 13.502 -17.702 1.00 98.12 103 GLU A O 1
ATOM 805 N N . ASP A 1 104 ? -2.318 12.397 -18.625 1.00 97.69 104 ASP A N 1
ATOM 806 C CA . ASP A 1 104 ? -2.114 13.351 -19.724 1.00 97.69 104 ASP A CA 1
ATOM 807 C C . ASP A 1 104 ? -3.273 13.333 -20.724 1.00 97.69 104 ASP A C 1
ATOM 809 O O . ASP A 1 104 ? -3.588 14.341 -21.354 1.00 97.69 104 ASP A O 1
ATOM 813 N N . SER A 1 105 ? -3.920 12.175 -20.864 1.00 97.12 105 SER A N 1
ATOM 814 C CA . SER A 1 105 ? -4.962 11.924 -21.867 1.00 97.12 105 SER A CA 1
ATOM 815 C C . SER A 1 105 ? -6.333 11.595 -21.275 1.00 97.12 105 SER A C 1
ATOM 817 O O . SER A 1 105 ? -7.296 11.445 -22.023 1.00 97.12 105 SER A O 1
ATOM 819 N N . MET A 1 106 ? -6.428 11.481 -19.948 1.00 98.12 106 MET A N 1
ATOM 820 C CA . MET A 1 106 ? -7.657 11.125 -19.237 1.00 98.12 106 MET A CA 1
ATOM 821 C C . MET A 1 106 ? -7.699 11.744 -17.832 1.00 98.12 106 MET A C 1
ATOM 823 O O . MET A 1 106 ? -6.716 12.306 -17.343 1.00 98.12 106 MET A O 1
ATOM 827 N N . THR A 1 107 ? -8.850 11.673 -17.173 1.00 98.44 107 THR A N 1
ATOM 828 C CA . THR A 1 107 ? -9.012 12.105 -15.777 1.00 98.44 107 THR A CA 1
ATOM 829 C C . THR A 1 107 ? -8.294 11.162 -14.808 1.00 98.44 107 THR A C 1
ATOM 831 O O . THR A 1 107 ? -7.996 10.014 -15.136 1.00 98.44 107 THR A O 1
ATOM 834 N N . LEU A 1 108 ? -8.052 11.610 -13.573 1.00 98.12 108 LEU A N 1
ATOM 835 C CA . LEU A 1 108 ? -7.483 10.750 -12.530 1.00 98.12 108 LEU A CA 1
ATOM 836 C C . LEU A 1 108 ? -8.347 9.522 -12.243 1.00 98.12 108 LEU A C 1
ATOM 838 O O . LEU A 1 108 ? -7.809 8.437 -12.042 1.00 98.12 108 LEU A O 1
ATOM 842 N N . LYS A 1 109 ? -9.673 9.665 -12.272 1.00 98.06 109 LYS A N 1
ATOM 843 C CA . LYS A 1 109 ? -10.599 8.543 -12.096 1.00 98.06 109 LYS A CA 1
ATOM 844 C C . LYS A 1 109 ? -10.444 7.496 -13.203 1.00 98.06 109 LYS A C 1
ATOM 846 O O . LYS A 1 109 ? -10.285 6.318 -12.904 1.00 98.06 109 LYS A O 1
ATOM 851 N N . GLU A 1 110 ? -10.397 7.924 -14.464 1.00 98.50 110 GLU A N 1
ATOM 852 C CA . GLU A 1 110 ? -10.176 7.030 -15.612 1.00 98.50 110 GLU A CA 1
ATOM 853 C C . GLU A 1 110 ? -8.782 6.381 -15.585 1.00 98.50 110 GLU A C 1
ATOM 855 O O . GLU A 1 110 ? -8.639 5.199 -15.908 1.00 98.50 110 GLU A O 1
ATOM 860 N N . ALA A 1 111 ? -7.757 7.121 -15.151 1.00 98.56 111 ALA A N 1
ATOM 861 C CA . ALA A 1 111 ? -6.409 6.587 -14.975 1.00 98.56 111 ALA A CA 1
ATOM 862 C C . ALA A 1 111 ? -6.376 5.508 -13.882 1.00 98.56 111 ALA A C 1
ATOM 864 O O . ALA A 1 111 ? -5.810 4.436 -14.092 1.00 98.56 111 ALA A O 1
ATOM 865 N N . VAL A 1 112 ? -7.037 5.747 -12.744 1.00 98.56 112 VAL A N 1
ATOM 866 C CA . VAL A 1 112 ? -7.204 4.757 -11.670 1.00 98.56 112 VAL A CA 1
ATOM 867 C C . VAL A 1 112 ? -7.939 3.517 -12.177 1.00 98.56 112 VAL A C 1
ATOM 869 O O . VAL A 1 112 ? -7.475 2.403 -11.940 1.00 98.56 112 VAL A O 1
ATOM 872 N N . ASP A 1 113 ? -9.045 3.678 -12.902 1.00 98.31 113 ASP A N 1
ATOM 873 C CA . ASP A 1 113 ? -9.799 2.547 -13.452 1.00 98.31 113 ASP A CA 1
ATOM 874 C C . ASP A 1 113 ? -8.965 1.731 -14.451 1.00 98.31 113 ASP A C 1
ATOM 876 O O . ASP A 1 113 ? -9.022 0.496 -14.445 1.00 98.31 113 ASP A O 1
ATOM 880 N N . THR A 1 114 ? -8.140 2.405 -15.258 1.00 98.69 114 THR A N 1
ATOM 881 C CA . THR A 1 114 ? -7.189 1.771 -16.181 1.00 98.69 114 THR A CA 1
ATOM 882 C C . THR A 1 114 ? -6.143 0.959 -15.421 1.00 98.69 114 THR A C 1
ATOM 884 O O . THR A 1 114 ? -5.979 -0.228 -15.706 1.00 98.69 114 THR A O 1
ATOM 887 N N . LEU A 1 115 ? -5.504 1.544 -14.399 1.00 98.75 115 LEU A N 1
ATOM 888 C CA . LEU A 1 115 ? -4.545 0.838 -13.541 1.00 98.75 115 LEU A CA 1
ATOM 889 C C . LEU A 1 115 ? -5.184 -0.390 -12.885 1.00 98.75 115 LEU A C 1
ATOM 891 O O . LEU A 1 115 ? -4.638 -1.484 -12.959 1.00 98.75 115 LEU A O 1
ATOM 895 N N . VAL A 1 116 ? -6.372 -0.242 -12.294 1.00 98.69 116 VAL A N 1
ATOM 896 C CA . VAL A 1 116 ? -7.082 -1.345 -11.628 1.00 98.69 116 VAL A CA 1
ATOM 897 C C . VAL A 1 116 ? -7.418 -2.467 -12.610 1.00 98.69 116 VAL A C 1
ATOM 899 O O . VAL A 1 116 ? -7.305 -3.644 -12.255 1.00 98.69 116 VAL A O 1
ATOM 902 N N . LYS A 1 117 ? -7.822 -2.135 -13.841 1.00 98.62 117 LYS A N 1
ATOM 903 C CA . LYS A 1 117 ? -8.074 -3.128 -14.891 1.00 98.62 117 LYS A CA 1
ATOM 904 C C . LYS A 1 117 ? -6.795 -3.889 -15.238 1.00 98.62 117 LYS A C 1
ATOM 906 O O . LYS A 1 117 ? -6.798 -5.116 -15.190 1.00 98.62 117 LYS A O 1
ATOM 911 N N . GLU A 1 118 ? -5.709 -3.179 -15.526 1.00 98.69 118 GLU A N 1
ATOM 912 C CA . GLU A 1 118 ? -4.422 -3.798 -15.851 1.00 98.69 118 GLU A CA 1
ATOM 913 C C . GLU A 1 118 ? -3.907 -4.665 -14.696 1.00 98.69 118 GLU A C 1
ATOM 915 O O . GLU A 1 118 ? -3.458 -5.787 -14.909 1.00 98.69 118 GLU A O 1
ATOM 920 N N . TRP A 1 119 ? -4.027 -4.200 -13.452 1.00 98.75 119 TRP A N 1
ATOM 921 C CA . TRP A 1 119 ? -3.597 -4.960 -12.279 1.00 98.75 119 TRP A CA 1
ATOM 922 C C . TRP A 1 119 ? -4.460 -6.196 -12.046 1.00 98.75 119 TRP A C 1
ATOM 924 O O . TRP A 1 119 ? -3.941 -7.211 -11.604 1.00 98.75 119 TRP A O 1
ATOM 934 N N . THR A 1 120 ? -5.743 -6.170 -12.411 1.00 98.44 120 THR A N 1
ATOM 935 C CA . THR A 1 120 ? -6.592 -7.374 -12.386 1.00 98.44 120 THR A CA 1
ATOM 936 C C . THR A 1 120 ? -6.077 -8.446 -13.352 1.00 98.44 120 THR A C 1
ATOM 938 O O . THR A 1 120 ? -6.129 -9.629 -13.031 1.00 98.44 120 THR A O 1
ATOM 941 N N . GLU A 1 121 ? -5.535 -8.048 -14.505 1.00 98.31 121 GLU A N 1
ATOM 942 C CA . GLU A 1 121 ? -4.943 -8.970 -15.484 1.00 98.31 121 GLU A CA 1
ATOM 943 C C . GLU A 1 121 ? -3.558 -9.480 -15.045 1.00 98.31 121 GLU A C 1
ATOM 945 O O . GLU A 1 121 ? -3.227 -10.647 -15.257 1.00 98.31 121 GLU A O 1
ATOM 950 N N . LEU A 1 122 ? -2.745 -8.618 -14.422 1.00 98.50 122 LEU A N 1
ATOM 951 C CA . LEU A 1 122 ? -1.413 -8.973 -13.911 1.00 98.50 122 LEU A CA 1
ATOM 952 C C . LEU A 1 122 ? -1.465 -9.781 -12.604 1.00 98.50 122 LEU A C 1
ATOM 954 O O . LEU A 1 122 ? -0.528 -10.522 -12.295 1.00 98.50 122 LEU A O 1
ATOM 958 N N . ASP A 1 123 ? -2.550 -9.626 -11.847 1.00 98.56 123 ASP A N 1
ATOM 959 C CA . ASP A 1 123 ? -2.877 -10.349 -10.621 1.00 98.56 123 ASP A CA 1
ATOM 960 C C . ASP A 1 123 ? -1.747 -10.326 -9.550 1.00 98.56 123 ASP A C 1
ATOM 962 O O . ASP A 1 123 ? -1.370 -11.386 -9.038 1.00 98.56 123 ASP A O 1
ATOM 966 N N . PRO A 1 124 ? -1.135 -9.168 -9.202 1.00 98.69 124 PRO A N 1
ATOM 967 C CA . PRO A 1 124 ? -0.153 -9.093 -8.120 1.00 98.69 124 PRO A CA 1
ATOM 968 C C . PRO A 1 124 ? -0.756 -9.346 -6.732 1.00 98.69 124 PRO A C 1
ATOM 970 O O . PRO A 1 124 ? -1.832 -8.855 -6.394 1.00 98.69 124 PRO A O 1
ATOM 973 N N . ASP A 1 125 ? -0.004 -10.044 -5.887 1.00 97.81 125 ASP A N 1
ATOM 974 C CA . ASP A 1 125 ? -0.282 -10.169 -4.454 1.00 97.81 125 ASP A CA 1
ATOM 975 C C . ASP A 1 125 ? 0.230 -8.944 -3.682 1.00 97.81 125 ASP A C 1
ATOM 977 O O . ASP A 1 125 ? -0.390 -8.505 -2.713 1.00 97.81 125 ASP A O 1
ATOM 981 N N . VAL A 1 126 ? 1.360 -8.381 -4.130 1.00 98.25 126 VAL A N 1
ATOM 982 C CA . VAL A 1 126 ? 2.041 -7.245 -3.499 1.00 98.25 126 VAL A CA 1
ATOM 983 C C . VAL A 1 126 ? 2.369 -6.183 -4.545 1.00 98.25 126 VAL A C 1
ATOM 985 O O . VAL A 1 126 ? 2.982 -6.474 -5.571 1.00 98.25 126 VAL A O 1
ATOM 988 N N . ILE A 1 127 ? 2.002 -4.937 -4.265 1.00 98.81 127 ILE A N 1
ATOM 989 C CA . ILE A 1 127 ? 2.380 -3.756 -5.043 1.00 98.81 127 ILE A CA 1
ATOM 990 C C . ILE A 1 127 ? 3.426 -2.985 -4.236 1.00 98.81 127 ILE A C 1
ATOM 992 O O . ILE A 1 127 ? 3.183 -2.641 -3.081 1.00 98.81 127 ILE A O 1
ATOM 996 N N . VAL A 1 128 ? 4.594 -2.726 -4.820 1.00 98.38 128 VAL A N 1
ATOM 997 C CA . VAL A 1 128 ? 5.729 -2.085 -4.144 1.00 98.38 128 VAL A CA 1
ATOM 998 C C . VAL A 1 128 ? 5.973 -0.705 -4.738 1.00 98.38 128 VAL A C 1
ATOM 1000 O O . VAL A 1 128 ? 6.225 -0.578 -5.936 1.00 98.38 128 VAL A O 1
ATOM 1003 N N . ASN A 1 129 ? 5.919 0.325 -3.895 1.00 98.31 129 ASN A N 1
ATOM 1004 C CA . ASN A 1 129 ? 6.154 1.706 -4.291 1.00 98.31 129 ASN A CA 1
ATOM 1005 C C . ASN A 1 129 ? 7.599 2.138 -4.034 1.00 98.31 129 ASN A C 1
ATOM 1007 O O . ASN A 1 129 ? 8.000 2.337 -2.887 1.00 98.31 129 ASN A O 1
ATOM 1011 N N . THR A 1 130 ? 8.339 2.343 -5.120 1.00 97.56 130 THR A N 1
ATOM 1012 C CA . THR A 1 130 ? 9.712 2.865 -5.155 1.00 97.56 130 THR A CA 1
ATOM 1013 C C . THR A 1 130 ? 9.832 4.076 -6.087 1.00 97.56 130 THR A C 1
ATOM 1015 O O . THR A 1 130 ? 10.890 4.313 -6.672 1.00 97.56 130 THR A O 1
ATOM 1018 N N . CYS A 1 131 ? 8.742 4.833 -6.251 1.00 96.12 131 CYS A N 1
ATOM 1019 C CA . CYS A 1 131 ? 8.706 6.066 -7.033 1.00 96.12 131 CYS A CA 1
ATOM 1020 C C . CYS A 1 131 ? 9.666 7.142 -6.494 1.00 96.12 131 CYS A C 1
ATOM 1022 O O . CYS A 1 131 ? 10.202 7.052 -5.388 1.00 96.12 131 CYS A O 1
ATOM 1024 N N . THR A 1 132 ? 9.868 8.200 -7.280 1.00 91.88 132 THR A N 1
ATOM 1025 C CA . THR A 1 132 ? 10.575 9.403 -6.821 1.00 91.88 132 THR A CA 1
ATOM 1026 C C . THR A 1 132 ? 9.883 9.998 -5.595 1.00 91.88 132 THR A C 1
ATOM 1028 O O . THR A 1 132 ? 8.657 10.040 -5.537 1.00 91.88 132 THR A O 1
ATOM 1031 N N . THR A 1 133 ? 10.667 10.490 -4.632 1.00 86.94 133 THR A N 1
ATOM 1032 C CA . THR A 1 133 ? 10.158 11.211 -3.458 1.00 86.94 133 THR A CA 1
ATOM 1033 C C . THR A 1 133 ? 9.311 12.416 -3.857 1.00 86.94 133 THR A C 1
ATOM 1035 O O . THR A 1 133 ? 9.703 13.213 -4.707 1.00 86.94 133 THR A O 1
ATOM 1038 N N . GLU A 1 134 ? 8.179 12.592 -3.183 1.00 85.12 134 GLU A N 1
ATOM 1039 C CA . GLU A 1 134 ? 7.186 13.610 -3.518 1.00 85.12 134 GLU A CA 1
ATOM 1040 C C . GLU A 1 134 ? 7.065 14.639 -2.389 1.00 85.12 134 GLU A C 1
ATOM 1042 O O . GLU A 1 134 ? 7.191 14.303 -1.210 1.00 85.12 134 GLU A O 1
ATOM 1047 N N . ALA A 1 135 ? 6.782 15.895 -2.737 1.00 84.81 135 ALA A N 1
ATOM 1048 C CA . ALA A 1 135 ? 6.213 16.834 -1.777 1.00 84.81 135 ALA A CA 1
ATOM 1049 C C . ALA A 1 135 ? 4.722 16.501 -1.639 1.00 84.81 135 ALA A C 1
ATOM 1051 O O . ALA A 1 135 ? 4.003 16.514 -2.637 1.00 84.81 135 ALA A O 1
ATOM 1052 N N . PHE A 1 136 ? 4.267 16.175 -0.430 1.00 88.31 136 PHE A N 1
ATOM 1053 C CA . PHE A 1 136 ? 2.908 15.693 -0.194 1.00 88.31 136 PHE A CA 1
ATOM 1054 C C . PHE A 1 136 ? 2.244 16.425 0.971 1.00 88.31 136 PHE A C 1
ATOM 1056 O O . PHE A 1 136 ? 2.909 16.906 1.889 1.00 88.31 136 PHE A O 1
ATOM 1063 N N . ILE A 1 137 ? 0.913 16.460 0.936 1.00 87.00 137 ILE A N 1
ATOM 1064 C CA . ILE A 1 137 ? 0.068 16.861 2.061 1.00 87.00 137 ILE A CA 1
ATOM 1065 C C . ILE A 1 137 ? -0.843 15.660 2.374 1.00 87.00 137 ILE A C 1
ATOM 1067 O O . ILE A 1 137 ? -1.575 15.222 1.473 1.00 87.00 137 ILE A O 1
ATOM 1071 N N . PRO A 1 138 ? -0.795 15.090 3.595 1.00 87.31 138 PRO A N 1
ATOM 1072 C CA . PRO A 1 138 ? -1.685 13.994 3.988 1.00 87.31 138 PRO A CA 1
ATOM 1073 C C . PRO A 1 138 ? -3.149 14.444 3.937 1.00 87.31 138 PRO A C 1
ATOM 1075 O O . PRO A 1 138 ? -3.435 15.641 4.016 1.00 87.31 138 PRO A O 1
ATOM 1078 N N . PHE A 1 139 ? -4.081 13.517 3.737 1.00 84.19 139 PHE A N 1
ATOM 1079 C CA . PHE A 1 139 ? -5.508 13.846 3.697 1.00 84.19 139 PHE A CA 1
ATOM 1080 C C . PHE A 1 139 ? -6.146 13.883 5.082 1.00 84.19 139 PHE A C 1
ATOM 1082 O O . PHE A 1 139 ? -7.060 14.674 5.287 1.00 84.19 139 PHE A O 1
ATOM 1089 N N . GLY A 1 140 ? -5.694 13.067 6.034 1.00 76.69 140 GLY A N 1
ATOM 1090 C CA . GLY A 1 140 ? -6.292 13.013 7.372 1.00 76.69 140 GLY A CA 1
ATOM 1091 C C . GLY A 1 140 ? -7.663 12.313 7.428 1.00 76.69 140 GLY A C 1
ATOM 1092 O O . GLY A 1 140 ? -8.146 11.944 8.496 1.00 76.69 140 GLY A O 1
ATOM 1093 N N . ASN A 1 141 ? -8.341 12.147 6.290 1.00 77.19 141 ASN A N 1
ATOM 1094 C CA . ASN A 1 141 ? -9.567 11.373 6.180 1.00 77.19 141 ASN A CA 1
ATOM 1095 C C . ASN A 1 141 ? -9.745 10.816 4.759 1.00 77.19 141 ASN A C 1
ATOM 1097 O O . ASN A 1 141 ? -9.251 11.354 3.765 1.00 77.19 141 ASN A O 1
ATOM 1101 N N . LYS A 1 142 ? -10.488 9.711 4.668 1.00 79.75 142 LYS A N 1
ATOM 1102 C CA . LYS A 1 142 ? -10.757 9.011 3.406 1.00 79.75 142 LYS A CA 1
ATOM 1103 C C . LYS A 1 142 ? -11.631 9.828 2.449 1.00 79.75 142 LYS A C 1
ATOM 1105 O O . LYS A 1 142 ? -11.458 9.723 1.238 1.00 79.75 142 LYS A O 1
ATOM 1110 N N . GLU A 1 143 ? -12.593 10.592 2.962 1.00 83.00 143 GLU A N 1
ATOM 1111 C CA . GLU A 1 143 ? -13.567 11.303 2.126 1.00 83.00 143 GLU A CA 1
ATOM 1112 C C . GLU A 1 143 ? -12.919 12.377 1.256 1.00 83.00 143 GLU A C 1
ATOM 1114 O O . GLU A 1 143 ? -13.289 12.530 0.094 1.00 83.00 143 GLU A O 1
ATOM 1119 N N . ASP A 1 144 ? -11.935 13.094 1.785 1.00 87.81 144 ASP A N 1
ATOM 1120 C CA . ASP A 1 144 ? -11.256 14.157 1.053 1.00 87.81 144 ASP A CA 1
ATOM 1121 C C . ASP A 1 144 ? -10.334 13.596 -0.031 1.00 87.81 144 ASP A C 1
ATOM 1123 O O . ASP A 1 144 ? -10.265 14.163 -1.123 1.00 87.81 144 ASP A O 1
ATOM 1127 N N . LEU A 1 145 ? -9.714 12.433 0.208 1.00 88.62 145 LEU A N 1
ATOM 1128 C CA . LEU A 1 145 ? -9.004 11.688 -0.837 1.00 88.62 145 LEU A CA 1
ATOM 1129 C C . LEU A 1 145 ? -9.961 11.296 -1.974 1.00 88.62 145 LEU A C 1
ATOM 1131 O O . LEU A 1 145 ? -9.654 11.514 -3.146 1.00 88.62 145 LEU A O 1
ATOM 1135 N N . LEU A 1 146 ? -11.139 10.759 -1.637 1.00 89.06 146 LEU A N 1
ATOM 1136 C CA . LEU A 1 146 ? -12.155 10.384 -2.626 1.00 89.06 146 LEU A CA 1
ATOM 1137 C C . LEU A 1 146 ? -12.627 11.591 -3.444 1.00 89.06 146 LEU A C 1
ATOM 1139 O O . LEU A 1 146 ? -12.695 11.511 -4.670 1.00 89.06 146 LEU A O 1
ATOM 1143 N N . LYS A 1 147 ? -12.916 12.716 -2.780 1.00 93.12 147 LYS A N 1
ATOM 1144 C CA . LYS A 1 147 ? -13.322 13.964 -3.442 1.00 93.12 147 LYS A CA 1
ATOM 1145 C C . LYS A 1 147 ? -12.227 14.491 -4.364 1.00 93.12 147 LYS A C 1
ATOM 1147 O O . LYS A 1 147 ? -12.543 14.920 -5.468 1.00 93.12 147 LYS A O 1
A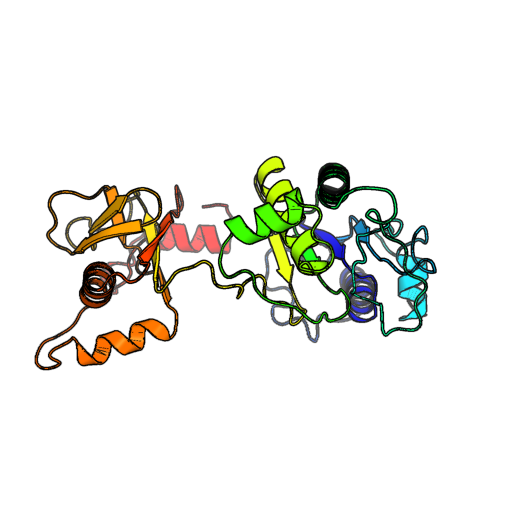TOM 1152 N N . ALA A 1 148 ? -10.959 14.442 -3.952 1.00 95.69 148 ALA A N 1
ATOM 1153 C CA . ALA A 1 148 ? -9.845 14.890 -4.787 1.00 95.69 148 ALA A CA 1
ATOM 1154 C C . ALA A 1 148 ? -9.723 14.061 -6.077 1.00 95.69 148 ALA A C 1
ATOM 1156 O O . ALA A 1 148 ? -9.532 14.626 -7.154 1.00 95.69 148 ALA A O 1
ATOM 1157 N N . ILE A 1 149 ? -9.900 12.736 -5.995 1.00 94.81 149 ILE A N 1
ATOM 1158 C CA . ILE A 1 149 ? -9.906 11.860 -7.177 1.00 94.81 149 ILE A CA 1
ATOM 1159 C C . ILE A 1 149 ? -11.110 12.160 -8.080 1.00 94.81 149 ILE A C 1
ATOM 1161 O O . ILE A 1 149 ? -10.933 12.327 -9.287 1.00 94.81 149 ILE A O 1
ATOM 1165 N N . GLU A 1 150 ? -12.318 12.260 -7.514 1.00 93.56 150 GLU A N 1
ATOM 1166 C CA . GLU A 1 150 ? -13.548 12.520 -8.280 1.00 93.56 150 GLU A CA 1
ATOM 1167 C C . GLU A 1 150 ? -13.512 13.885 -8.982 1.00 93.56 150 GLU A C 1
ATOM 1169 O O . GLU A 1 150 ? -13.923 14.007 -10.133 1.00 93.56 150 GLU A O 1
ATOM 1174 N N . ASN A 1 151 ? -12.953 14.898 -8.319 1.00 96.88 151 ASN A N 1
ATOM 1175 C CA . ASN A 1 151 ? -12.825 16.251 -8.856 1.00 96.88 151 ASN A CA 1
ATOM 1176 C C . ASN A 1 151 ? -11.625 16.423 -9.801 1.00 96.88 151 ASN A C 1
ATOM 1178 O O . ASN A 1 151 ? -11.394 17.532 -10.281 1.00 96.88 151 ASN A O 1
ATOM 1182 N N . ASN A 1 152 ? -10.864 15.355 -10.078 1.00 97.56 152 ASN A N 1
ATOM 1183 C CA . ASN A 1 152 ? -9.654 15.397 -10.901 1.00 97.56 152 ASN A CA 1
ATOM 1184 C C . ASN A 1 152 ? -8.624 16.434 -10.392 1.00 97.56 152 ASN A C 1
ATOM 1186 O O . ASN A 1 152 ? -7.990 17.139 -11.180 1.00 97.56 152 ASN A O 1
ATOM 1190 N N . ASP A 1 153 ? -8.464 16.539 -9.069 1.00 96.75 153 ASP A N 1
ATOM 1191 C CA . ASP A 1 153 ? -7.612 17.536 -8.413 1.00 96.75 153 ASP A CA 1
ATOM 1192 C C . ASP A 1 153 ? -6.127 17.126 -8.449 1.00 96.75 153 ASP A C 1
ATOM 1194 O O . ASP A 1 153 ? -5.540 16.632 -7.480 1.00 96.75 153 ASP A O 1
ATOM 1198 N N . LYS A 1 154 ? -5.516 17.311 -9.624 1.00 96.19 154 LYS A N 1
ATOM 1199 C CA . LYS A 1 154 ? -4.111 16.969 -9.905 1.00 96.19 154 LYS A CA 1
ATOM 1200 C C . LYS A 1 154 ? -3.103 17.797 -9.105 1.00 96.19 154 LYS A C 1
ATOM 1202 O O . LYS A 1 154 ? -1.951 17.391 -8.994 1.00 96.19 154 LYS A O 1
ATOM 1207 N N . GLU A 1 155 ? -3.499 18.956 -8.585 1.00 94.06 155 GLU A N 1
ATOM 1208 C CA . GLU A 1 155 ? -2.616 19.802 -7.776 1.00 94.06 155 GLU A CA 1
ATOM 1209 C C . GLU A 1 155 ? -2.572 19.336 -6.319 1.00 94.06 155 GLU A C 1
ATOM 1211 O O . GLU A 1 155 ? -1.528 19.433 -5.672 1.00 94.06 155 GLU A O 1
ATOM 1216 N N . ARG A 1 156 ? -3.687 18.795 -5.810 1.00 94.88 156 ARG A N 1
ATOM 1217 C CA . ARG A 1 156 ? -3.789 18.276 -4.444 1.00 94.88 156 ARG A CA 1
ATOM 1218 C C . ARG A 1 156 ? -3.113 16.922 -4.250 1.00 94.88 156 ARG A C 1
ATOM 1220 O O . ARG A 1 156 ? -2.655 16.637 -3.140 1.00 94.88 156 ARG A O 1
ATOM 1227 N N . LEU A 1 157 ? -3.123 16.075 -5.274 1.00 95.81 157 LEU A N 1
ATOM 1228 C CA . LEU A 1 157 ? -2.696 14.678 -5.195 1.00 95.81 157 LEU A CA 1
ATOM 1229 C C . LEU A 1 157 ? -1.232 14.480 -5.589 1.00 95.81 157 LEU A C 1
ATOM 1231 O O . LEU A 1 157 ? -0.702 15.156 -6.469 1.00 95.81 157 LEU A O 1
ATOM 1235 N N . THR A 1 158 ? -0.599 13.473 -4.988 1.00 96.44 158 THR A N 1
ATOM 1236 C CA . THR A 1 158 ? 0.662 12.904 -5.486 1.00 96.44 158 THR A CA 1
ATOM 1237 C C . THR A 1 158 ? 0.428 11.573 -6.201 1.00 96.44 158 THR A C 1
ATOM 1239 O O . THR A 1 158 ? -0.617 10.940 -6.019 1.00 96.44 158 THR A O 1
ATOM 1242 N N . ALA A 1 159 ? 1.395 11.107 -7.002 1.00 97.12 159 ALA A N 1
ATOM 1243 C CA . ALA A 1 159 ? 1.247 9.839 -7.715 1.00 97.12 159 ALA A CA 1
ATOM 1244 C C . ALA A 1 159 ? 1.123 8.672 -6.730 1.00 97.12 159 ALA A C 1
ATOM 1246 O O . ALA A 1 159 ? 0.273 7.806 -6.913 1.00 97.12 159 ALA A O 1
ATOM 1247 N N . THR A 1 160 ? 1.883 8.683 -5.630 1.00 96.75 160 THR A N 1
ATOM 1248 C CA . THR A 1 160 ? 1.773 7.652 -4.583 1.00 96.75 160 THR A CA 1
ATOM 1249 C C . THR A 1 160 ? 0.379 7.589 -3.962 1.00 96.75 160 THR A C 1
ATOM 1251 O O . THR A 1 160 ? -0.125 6.490 -3.734 1.00 96.75 160 THR A O 1
ATOM 1254 N N . GLN A 1 161 ? -0.268 8.733 -3.714 1.00 95.62 161 GLN A N 1
ATOM 1255 C CA . GLN A 1 161 ? -1.636 8.761 -3.180 1.00 95.62 161 GLN A CA 1
ATOM 1256 C C . GLN A 1 161 ? -2.637 8.162 -4.180 1.00 95.62 161 GLN A C 1
ATOM 1258 O O . GLN A 1 161 ? -3.502 7.377 -3.787 1.00 95.62 161 GLN A O 1
ATOM 1263 N N . VAL A 1 162 ? -2.471 8.444 -5.478 1.00 97.75 162 VAL A N 1
ATOM 1264 C CA . VAL A 1 162 ? -3.275 7.832 -6.549 1.00 97.75 162 VAL A CA 1
ATOM 1265 C C . VAL A 1 162 ? -3.029 6.322 -6.645 1.00 97.75 162 VAL A C 1
ATOM 1267 O O . VAL A 1 162 ? -3.984 5.551 -6.723 1.00 97.75 162 VAL A O 1
ATOM 1270 N N . TYR A 1 163 ? -1.774 5.868 -6.586 1.00 98.25 163 TYR A N 1
ATOM 1271 C CA . TYR A 1 163 ? -1.442 4.441 -6.635 1.00 98.25 163 TYR A CA 1
ATOM 1272 C C . TYR A 1 163 ? -1.963 3.670 -5.424 1.00 98.25 163 TYR A C 1
ATOM 1274 O O . TYR A 1 163 ? -2.489 2.571 -5.588 1.00 98.25 163 TYR A O 1
ATOM 1282 N N . ALA A 1 164 ? -1.852 4.230 -4.219 1.00 95.50 164 ALA A N 1
ATOM 1283 C CA . ALA A 1 164 ? -2.395 3.612 -3.013 1.00 95.50 164 ALA A CA 1
ATOM 1284 C C . ALA A 1 164 ? -3.927 3.508 -3.084 1.00 95.50 164 ALA A C 1
ATOM 1286 O O . ALA A 1 164 ? -4.497 2.474 -2.730 1.00 95.50 164 ALA A O 1
ATOM 1287 N N . TYR A 1 165 ? -4.593 4.540 -3.615 1.00 95.50 165 TYR A N 1
ATOM 1288 C CA . TYR A 1 165 ? -6.031 4.507 -3.871 1.00 95.50 165 TYR A CA 1
ATOM 1289 C C . TYR A 1 165 ? -6.413 3.419 -4.889 1.00 95.50 165 TYR A C 1
ATOM 1291 O O . TYR A 1 165 ? -7.292 2.596 -4.620 1.00 95.50 165 TYR A O 1
ATOM 1299 N N . ALA A 1 166 ? -5.706 3.343 -6.021 1.00 97.81 166 ALA A N 1
ATOM 1300 C CA . ALA A 1 166 ? -5.889 2.280 -7.007 1.00 97.81 166 ALA A CA 1
ATOM 1301 C C . ALA A 1 166 ? -5.650 0.888 -6.396 1.00 97.81 166 ALA A C 1
ATOM 1303 O O . ALA A 1 166 ? -6.397 -0.047 -6.679 1.00 97.81 166 ALA A O 1
ATOM 1304 N N . ALA A 1 167 ? -4.661 0.750 -5.506 1.00 97.25 167 ALA A N 1
ATOM 1305 C CA . ALA A 1 167 ? -4.330 -0.520 -4.864 1.00 97.25 167 ALA A CA 1
ATOM 1306 C C . ALA A 1 167 ? -5.453 -0.981 -3.933 1.00 97.25 167 ALA A C 1
ATOM 1308 O O . ALA A 1 167 ? -5.776 -2.167 -3.920 1.00 97.25 167 ALA A O 1
ATOM 1309 N N . ALA A 1 168 ? -6.103 -0.055 -3.223 1.00 93.38 168 ALA A N 1
ATOM 1310 C CA . ALA A 1 168 ? -7.274 -0.357 -2.405 1.00 93.38 168 ALA A CA 1
ATOM 1311 C C . ALA A 1 168 ? -8.469 -0.829 -3.254 1.00 93.38 168 ALA A C 1
ATOM 1313 O O . ALA A 1 168 ? -9.118 -1.820 -2.913 1.00 93.38 168 ALA A O 1
ATOM 1314 N N . LEU A 1 169 ? -8.742 -0.171 -4.388 1.00 94.62 169 LEU A N 1
ATOM 1315 C CA . LEU A 1 169 ? -9.809 -0.591 -5.306 1.00 94.62 169 LEU A CA 1
ATOM 1316 C C . LEU A 1 169 ? -9.521 -1.956 -5.941 1.00 94.62 169 LEU A C 1
ATOM 1318 O O . LEU A 1 169 ? -10.416 -2.798 -6.038 1.00 94.62 169 LEU A O 1
ATOM 1322 N N . TYR A 1 170 ? -8.274 -2.185 -6.347 1.00 97.38 170 TYR A N 1
ATOM 1323 C CA . TYR A 1 170 ? -7.807 -3.470 -6.853 1.00 97.38 170 TYR A CA 1
ATOM 1324 C C . TYR A 1 170 ? -7.936 -4.574 -5.797 1.00 97.38 170 TYR A C 1
ATOM 1326 O O . TYR A 1 170 ? -8.536 -5.611 -6.077 1.00 97.38 170 TYR A O 1
ATOM 1334 N N . ALA A 1 171 ? -7.462 -4.338 -4.569 1.00 91.94 171 ALA A N 1
ATOM 1335 C CA . ALA A 1 171 ? -7.570 -5.285 -3.463 1.00 91.94 171 ALA A CA 1
ATOM 1336 C C . ALA A 1 171 ? -9.032 -5.666 -3.198 1.00 91.94 171 ALA A C 1
ATOM 1338 O O . ALA A 1 171 ? -9.341 -6.849 -3.072 1.00 91.94 171 ALA A O 1
ATOM 1339 N N . ASN A 1 172 ? -9.941 -4.685 -3.197 1.00 91.25 172 ASN A N 1
ATOM 1340 C CA . ASN A 1 172 ? -11.370 -4.929 -3.027 1.00 91.25 172 ASN A CA 1
ATOM 1341 C C . ASN A 1 172 ? -11.961 -5.794 -4.157 1.00 91.25 172 ASN A C 1
ATOM 1343 O O . ASN A 1 172 ? -12.753 -6.690 -3.884 1.00 91.25 172 ASN A O 1
ATOM 1347 N N . LYS A 1 173 ? -11.563 -5.569 -5.419 1.00 91.81 173 LYS A N 1
ATOM 1348 C CA . LYS A 1 173 ? -12.022 -6.382 -6.564 1.00 91.81 173 LYS A CA 1
ATOM 1349 C C . LYS A 1 173 ? -11.449 -7.799 -6.557 1.00 91.81 173 LYS A C 1
ATOM 1351 O O . LYS A 1 173 ? -12.142 -8.735 -6.940 1.00 91.81 173 LYS A O 1
ATOM 1356 N N . ARG A 1 174 ? -10.191 -7.953 -6.145 1.00 94.25 174 ARG A N 1
ATOM 1357 C CA . ARG A 1 174 ? -9.480 -9.235 -6.120 1.00 94.25 174 ARG A CA 1
ATOM 1358 C C . ARG A 1 174 ? -9.850 -10.121 -4.930 1.00 94.25 174 ARG A C 1
ATOM 1360 O O . ARG A 1 174 ? -9.739 -11.338 -5.030 1.00 94.25 174 ARG A O 1
ATOM 1367 N N . GLY A 1 175 ? -10.250 -9.520 -3.809 1.00 86.12 175 GLY A N 1
ATOM 1368 C CA . GLY A 1 175 ? -10.397 -10.204 -2.519 1.00 86.12 175 GLY A CA 1
ATOM 1369 C C . GLY A 1 175 ? -9.156 -10.115 -1.619 1.00 86.12 175 GLY A C 1
ATOM 1370 O O . GLY A 1 175 ? -9.039 -10.880 -0.669 1.00 86.12 175 GLY A O 1
ATOM 1371 N N . GLY A 1 176 ? -8.234 -9.190 -1.908 1.00 86.88 176 GLY A N 1
ATOM 1372 C CA . GLY A 1 176 ? -7.059 -8.893 -1.086 1.00 86.88 176 GLY A CA 1
ATOM 1373 C C . GLY A 1 176 ? -5.779 -8.664 -1.896 1.00 86.88 176 GLY A C 1
ATOM 1374 O O . GLY A 1 176 ? -5.478 -9.397 -2.840 1.00 86.88 176 GLY A O 1
ATOM 1375 N N . ALA A 1 177 ? -5.011 -7.647 -1.505 1.00 92.69 177 ALA A N 1
ATOM 1376 C CA . ALA A 1 177 ? -3.652 -7.373 -1.974 1.00 92.69 177 ALA A CA 1
ATOM 1377 C C . ALA A 1 177 ? -2.917 -6.499 -0.943 1.00 92.69 177 ALA A C 1
ATOM 1379 O O . ALA A 1 177 ? -3.559 -5.802 -0.155 1.00 92.69 177 ALA A O 1
ATOM 1380 N N . ALA A 1 178 ? -1.585 -6.519 -0.955 1.00 92.81 178 ALA A N 1
ATOM 1381 C CA . ALA A 1 178 ? -0.758 -5.677 -0.094 1.00 92.81 178 ALA A CA 1
ATOM 1382 C C . ALA A 1 178 ? -0.132 -4.514 -0.876 1.00 92.81 178 ALA A C 1
ATOM 1384 O O . ALA A 1 178 ? 0.278 -4.674 -2.025 1.00 92.81 178 ALA A O 1
ATOM 1385 N N . PHE A 1 179 ? -0.004 -3.355 -0.228 1.00 95.88 179 PHE A N 1
ATOM 1386 C CA . PHE A 1 179 ? 0.713 -2.194 -0.755 1.00 95.88 179 PHE A CA 1
ATOM 1387 C C . PHE A 1 179 ? 1.889 -1.860 0.166 1.00 95.88 179 PHE A C 1
ATOM 1389 O O . PHE A 1 179 ? 1.697 -1.537 1.338 1.00 95.88 179 PHE A O 1
ATOM 1396 N N . VAL A 1 180 ? 3.110 -1.949 -0.355 1.00 95.00 180 VAL A N 1
ATOM 1397 C CA . VAL A 1 180 ? 4.349 -1.704 0.389 1.00 95.00 180 VAL A CA 1
ATOM 1398 C C . VAL A 1 180 ? 4.908 -0.355 -0.035 1.00 95.00 180 VAL A C 1
ATOM 1400 O O . VAL A 1 180 ? 5.425 -0.203 -1.140 1.00 95.00 180 VAL A O 1
ATOM 1403 N N . ASN A 1 181 ? 4.811 0.628 0.856 1.00 94.94 181 ASN A N 1
ATOM 1404 C CA . ASN A 1 181 ? 5.339 1.965 0.628 1.00 94.94 181 ASN A CA 1
ATOM 1405 C C . ASN A 1 181 ? 6.695 2.138 1.317 1.00 94.94 181 ASN A C 1
ATOM 1407 O O . ASN A 1 181 ? 6.755 2.139 2.544 1.00 94.94 181 ASN A O 1
ATOM 1411 N N . VAL A 1 182 ? 7.766 2.309 0.538 1.00 92.12 182 VAL A N 1
ATOM 1412 C CA . VAL A 1 182 ? 9.126 2.530 1.070 1.00 92.12 182 VAL A CA 1
ATOM 1413 C C . VAL A 1 182 ? 9.649 3.945 0.818 1.00 92.12 182 VAL A C 1
ATOM 1415 O O . VAL A 1 182 ? 10.834 4.208 1.018 1.00 92.12 182 VAL A O 1
ATOM 1418 N N . ILE A 1 183 ? 8.778 4.868 0.399 1.00 90.75 183 ILE A N 1
ATOM 1419 C CA . ILE A 1 183 ? 9.114 6.286 0.231 1.00 90.75 183 ILE A CA 1
ATOM 1420 C C . ILE A 1 183 ? 8.462 7.141 1.335 1.00 90.75 183 ILE A C 1
ATOM 1422 O O . ILE A 1 183 ? 7.513 6.688 1.977 1.00 90.75 183 ILE A O 1
ATOM 1426 N N . PRO A 1 184 ? 8.920 8.390 1.557 1.00 85.75 184 PRO A N 1
ATOM 1427 C CA . PRO A 1 184 ? 8.455 9.213 2.678 1.00 85.75 184 PRO A CA 1
ATOM 1428 C C . PRO A 1 184 ? 6.980 9.637 2.648 1.00 85.75 184 PRO A C 1
ATOM 1430 O O . PRO A 1 184 ? 6.477 10.065 3.685 1.00 85.75 184 PRO A O 1
ATOM 1433 N N . THR A 1 185 ? 6.294 9.560 1.500 1.00 85.75 185 THR A N 1
ATOM 1434 C CA . THR A 1 185 ? 4.882 9.959 1.369 1.00 85.75 185 THR A CA 1
ATOM 1435 C C . THR A 1 185 ? 4.011 9.210 2.374 1.00 85.75 185 THR A C 1
ATOM 1437 O O . THR A 1 185 ? 4.053 7.980 2.439 1.00 85.75 185 THR A O 1
ATOM 1440 N N . PHE A 1 186 ? 3.216 9.934 3.165 1.00 84.62 186 PHE A N 1
ATOM 1441 C CA . PHE A 1 186 ? 2.353 9.307 4.167 1.00 84.62 186 PHE A CA 1
ATOM 1442 C C . PHE A 1 186 ? 1.226 8.542 3.477 1.00 84.62 186 PHE A C 1
ATOM 1444 O O . PHE A 1 186 ? 0.424 9.125 2.758 1.00 84.62 186 PHE A O 1
ATOM 1451 N N . ILE A 1 187 ? 1.211 7.227 3.704 1.00 85.06 187 ILE A N 1
ATOM 1452 C CA . ILE A 1 187 ? 0.145 6.305 3.295 1.00 85.06 187 ILE A CA 1
ATOM 1453 C C . ILE A 1 187 ? -0.298 5.509 4.520 1.00 85.06 187 ILE A C 1
ATOM 1455 O O . ILE A 1 187 ? -1.379 5.738 5.040 1.00 85.06 187 ILE A O 1
ATOM 1459 N N . ALA A 1 188 ? 0.581 4.661 5.068 1.00 76.31 188 ALA A N 1
ATOM 1460 C CA . ALA A 1 188 ? 0.302 3.945 6.317 1.00 76.31 188 ALA A CA 1
ATOM 1461 C C . ALA A 1 188 ? 0.188 4.879 7.539 1.00 76.31 188 ALA A C 1
ATOM 1463 O O . ALA A 1 188 ? -0.497 4.545 8.498 1.00 76.31 188 ALA A O 1
ATOM 1464 N N . ASN A 1 189 ? 0.853 6.040 7.490 1.00 74.69 189 ASN A N 1
ATOM 1465 C CA . ASN A 1 189 ? 0.800 7.076 8.527 1.00 74.69 189 ASN A CA 1
ATOM 1466 C C . ASN A 1 189 ? -0.076 8.274 8.135 1.00 74.69 189 ASN A C 1
ATOM 1468 O O . ASN A 1 189 ? -0.036 9.285 8.834 1.00 74.69 189 ASN A O 1
ATOM 1472 N N . ASP A 1 190 ? -0.791 8.222 7.003 1.00 73.50 190 ASP A N 1
ATOM 1473 C CA . ASP A 1 190 ? -1.815 9.238 6.753 1.00 73.50 190 ASP A CA 1
ATOM 1474 C C . ASP A 1 190 ? -2.895 8.984 7.804 1.00 73.50 190 ASP A C 1
ATOM 1476 O O . ASP A 1 190 ? -3.457 7.887 7.849 1.00 73.50 190 ASP A O 1
ATOM 1480 N N . GLU A 1 191 ? -3.050 9.919 8.744 1.00 63.62 191 GLU A N 1
ATOM 1481 C CA . GLU A 1 191 ? -3.953 9.738 9.874 1.00 63.62 191 GLU A CA 1
ATOM 1482 C C . GLU A 1 191 ? -5.348 9.468 9.293 1.00 63.62 191 GLU A C 1
ATOM 1484 O O . GLU A 1 191 ? -5.935 10.329 8.665 1.00 63.62 191 GLU A O 1
ATOM 1489 N N . ASP A 1 192 ? -5.891 8.260 9.449 1.00 62.66 192 ASP A N 1
ATOM 1490 C CA . ASP A 1 192 ? -7.347 8.110 9.495 1.00 62.66 192 ASP A CA 1
ATOM 1491 C C . ASP A 1 192 ? -7.774 8.919 10.727 1.00 62.66 192 ASP A C 1
ATOM 1493 O O . ASP A 1 192 ? -7.069 8.881 11.737 1.00 62.66 192 ASP A O 1
ATOM 1497 N N . GLU A 1 193 ? -8.837 9.719 10.636 1.00 69.19 193 GLU A N 1
ATOM 1498 C CA . GLU A 1 193 ? -9.255 10.626 11.706 1.00 69.19 193 GLU A CA 1
ATOM 1499 C C . GLU A 1 193 ? -9.642 9.800 12.949 1.00 69.19 193 GLU A C 1
ATOM 1501 O O . GLU A 1 193 ? -10.795 9.431 13.164 1.00 69.19 193 GLU A O 1
ATOM 1506 N N . PHE A 1 194 ? -8.653 9.409 13.746 1.00 81.75 194 PHE A N 1
ATOM 1507 C CA . PHE A 1 194 ? -8.795 8.639 14.963 1.00 81.75 194 PHE A CA 1
ATOM 1508 C C . PHE A 1 194 ? -7.754 9.094 15.976 1.00 81.75 194 PHE A C 1
ATOM 1510 O O . PHE A 1 194 ? -6.612 9.430 15.669 1.00 81.75 194 PHE A O 1
ATOM 1517 N N . HIS A 1 195 ? -8.165 9.100 17.232 1.00 88.06 195 HIS A N 1
ATOM 1518 C CA . HIS A 1 195 ? -7.267 9.245 18.366 1.00 88.06 195 HIS A CA 1
ATOM 1519 C C . HIS A 1 195 ? -6.854 7.869 18.883 1.00 88.06 195 HIS A C 1
ATOM 1521 O O . HIS A 1 195 ? -5.703 7.678 19.268 1.00 88.06 195 HIS A O 1
ATOM 1527 N N . ILE A 1 196 ? -7.781 6.907 18.842 1.00 91.56 196 ILE A N 1
ATOM 1528 C CA . ILE A 1 196 ? -7.578 5.505 19.212 1.00 91.56 196 ILE A CA 1
ATOM 1529 C C . ILE A 1 196 ? -8.297 4.625 18.186 1.00 91.56 196 ILE A C 1
ATOM 1531 O O . ILE A 1 196 ? -9.415 4.947 17.786 1.00 91.56 196 ILE A O 1
ATOM 1535 N N . LYS A 1 197 ? -7.681 3.512 17.785 1.00 92.69 197 LYS A N 1
ATOM 1536 C CA . LYS A 1 197 ? -8.329 2.443 17.022 1.00 92.69 197 LYS A CA 1
ATOM 1537 C C . LYS A 1 197 ? -8.103 1.109 17.730 1.00 92.69 197 LYS A C 1
ATOM 1539 O O . LYS A 1 197 ? -6.955 0.702 17.904 1.00 92.69 197 LYS A O 1
ATOM 1544 N N . LEU A 1 198 ? -9.189 0.477 18.167 1.00 94.94 198 LEU A N 1
ATOM 1545 C CA . LEU A 1 198 ? -9.190 -0.780 18.919 1.00 94.94 198 LEU A CA 1
ATOM 1546 C C . LEU A 1 198 ? -9.502 -1.964 18.002 1.00 94.94 198 LEU A C 1
ATOM 1548 O O . LEU A 1 198 ? -10.484 -1.931 17.264 1.00 94.94 198 LEU A O 1
ATOM 1552 N N . GLY A 1 199 ? -8.699 -3.015 18.067 1.00 94.69 199 GLY A N 1
ATOM 1553 C CA . GLY A 1 199 ? -8.992 -4.302 17.460 1.00 94.69 199 GLY A CA 1
ATOM 1554 C C . GLY A 1 199 ? -10.104 -5.009 18.224 1.00 94.69 199 GLY A C 1
ATOM 1555 O O . GLY A 1 199 ? -9.993 -5.219 19.432 1.00 94.69 199 GLY A O 1
ATOM 1556 N N . VAL A 1 200 ? -11.171 -5.383 17.527 1.00 96.06 200 VAL A N 1
ATOM 1557 C CA . VAL A 1 200 ? -12.344 -6.024 18.122 1.00 96.06 200 VAL A CA 1
ATOM 1558 C C . VAL A 1 200 ? -12.694 -7.316 17.399 1.00 96.06 200 VAL A C 1
ATOM 1560 O O . VAL A 1 200 ? -12.401 -7.477 16.215 1.00 96.06 200 VAL A O 1
ATOM 1563 N N . SER A 1 201 ? -13.340 -8.242 18.103 1.00 95.44 201 SER A N 1
ATOM 1564 C CA . SER A 1 201 ? -13.821 -9.493 17.517 1.00 95.44 201 SER A CA 1
ATOM 1565 C C . SER A 1 201 ? -15.148 -9.922 18.129 1.00 95.44 201 SER A C 1
ATOM 1567 O O . SER A 1 201 ? -15.423 -9.673 19.300 1.00 95.44 201 SER A O 1
ATOM 1569 N N . LYS A 1 202 ? -15.993 -10.577 17.327 1.00 95.25 202 LYS A N 1
ATOM 1570 C CA . LYS A 1 202 ? -17.204 -11.253 17.827 1.00 95.25 202 LYS A CA 1
ATOM 1571 C C . LYS A 1 202 ? -16.917 -12.666 18.319 1.00 95.25 202 LYS A C 1
ATOM 1573 O O . LYS A 1 202 ? -17.775 -13.273 18.954 1.00 95.25 202 LYS A O 1
ATOM 1578 N N . ARG A 1 203 ? -15.750 -13.213 17.971 1.00 92.88 203 ARG A N 1
ATOM 1579 C CA . ARG A 1 203 ? -15.369 -14.577 18.325 1.00 92.88 203 ARG A CA 1
ATOM 1580 C C . ARG A 1 203 ? -14.994 -14.655 19.790 1.00 92.88 203 ARG A C 1
ATOM 1582 O O . ARG A 1 203 ? -14.233 -13.822 20.272 1.00 92.88 203 ARG A O 1
ATOM 1589 N N . SER A 1 204 ? -15.479 -15.701 20.441 1.00 91.12 204 SER A N 1
ATOM 1590 C CA . SER A 1 204 ? -15.193 -16.013 21.839 1.00 91.12 204 SER A CA 1
ATOM 1591 C C . SER A 1 204 ? -14.720 -17.455 22.046 1.00 91.12 204 SER A C 1
ATOM 1593 O O . SER A 1 204 ? -14.702 -17.953 23.163 1.00 91.12 204 SER A O 1
ATOM 1595 N N . ASP A 1 205 ? -14.341 -18.153 20.971 1.00 89.75 205 ASP A N 1
ATOM 1596 C CA . ASP A 1 205 ? -14.057 -19.594 20.993 1.00 89.75 205 ASP A CA 1
ATOM 1597 C C . ASP A 1 205 ? -12.870 -19.994 21.886 1.00 89.75 205 ASP A C 1
ATOM 1599 O O . ASP A 1 205 ? -12.787 -21.148 22.317 1.00 89.75 205 ASP A O 1
ATOM 1603 N N . LEU A 1 206 ? -11.930 -19.067 22.092 1.00 87.69 206 LEU A N 1
ATOM 1604 C CA . LEU A 1 206 ? -10.659 -19.285 22.788 1.00 87.69 206 LEU A CA 1
ATOM 1605 C C . LEU A 1 206 ? -10.430 -18.298 23.943 1.00 87.69 206 LEU A C 1
ATOM 1607 O O . LEU A 1 206 ? -9.330 -18.262 24.471 1.00 87.69 206 LEU A O 1
ATOM 1611 N N . ILE A 1 207 ? -11.439 -17.521 24.340 1.00 87.88 207 ILE A N 1
ATOM 1612 C CA . ILE A 1 207 ? -11.345 -16.571 25.462 1.00 87.88 207 ILE A CA 1
ATOM 1613 C C . ILE A 1 207 ? -12.382 -16.889 26.536 1.00 87.88 207 ILE A C 1
ATOM 1615 O O . ILE A 1 207 ? -13.337 -17.621 26.268 1.00 87.88 207 ILE A O 1
ATOM 1619 N N . ASP A 1 208 ? -12.230 -16.295 27.720 1.00 88.06 208 ASP A N 1
ATOM 1620 C CA . ASP A 1 208 ? -13.296 -16.214 28.719 1.00 88.06 208 ASP A CA 1
ATOM 1621 C C . ASP A 1 208 ? -14.112 -14.913 28.523 1.00 88.06 208 ASP A C 1
ATOM 1623 O O . ASP A 1 208 ? -13.621 -13.817 28.810 1.00 88.06 208 ASP A O 1
ATOM 1627 N N . PRO A 1 209 ? -15.375 -14.988 28.051 1.00 87.69 209 PRO A N 1
ATOM 1628 C CA . PRO A 1 209 ? -16.225 -13.810 27.862 1.00 87.69 209 PRO A CA 1
ATOM 1629 C C . PRO A 1 209 ? -16.515 -13.012 29.141 1.00 87.69 209 PRO A C 1
ATOM 1631 O O . PRO A 1 209 ? -16.910 -11.843 29.052 1.00 87.69 209 PRO A O 1
ATOM 1634 N N . GLU A 1 210 ? -16.392 -13.627 30.321 1.00 86.81 210 GLU A N 1
ATOM 1635 C CA . GLU A 1 210 ? -16.624 -12.959 31.605 1.00 86.81 210 GLU A CA 1
ATOM 1636 C C . GLU A 1 210 ? -15.438 -12.075 32.005 1.00 86.81 210 GLU A C 1
ATOM 1638 O O . GLU A 1 210 ? -15.639 -10.991 32.564 1.00 86.81 210 GLU A O 1
ATOM 1643 N N . GLU A 1 211 ? -14.215 -12.485 31.665 1.00 85.81 211 GLU A N 1
ATOM 1644 C CA . GLU A 1 211 ? -13.004 -11.708 31.941 1.00 85.81 211 GLU A CA 1
ATOM 1645 C C . GLU A 1 211 ? -12.736 -10.627 30.889 1.00 85.81 211 GLU A C 1
ATOM 1647 O O . GLU A 1 211 ? -12.245 -9.539 31.239 1.00 85.81 211 GLU A O 1
ATOM 1652 N N . ALA A 1 212 ? -13.130 -10.897 29.640 1.00 89.19 212 ALA A N 1
ATOM 1653 C CA . ALA A 1 212 ? -12.916 -10.024 28.497 1.00 89.19 212 ALA A CA 1
ATOM 1654 C C . ALA A 1 212 ? -13.644 -8.675 28.629 1.00 89.19 212 ALA A C 1
ATOM 1656 O O . ALA A 1 212 ? -14.803 -8.572 29.065 1.00 89.19 212 ALA A O 1
ATOM 1657 N N . SER A 1 213 ? -12.972 -7.609 28.184 1.00 93.00 213 SER A N 1
ATOM 1658 C CA . SER A 1 213 ? -13.603 -6.291 28.071 1.00 93.00 213 SER A CA 1
ATOM 1659 C C . SER A 1 213 ? -14.595 -6.295 26.909 1.00 93.00 213 SER A C 1
ATOM 1661 O O . SER A 1 213 ? -14.274 -6.666 25.782 1.00 93.00 213 SER A O 1
ATOM 1663 N N . LYS A 1 214 ? -15.827 -5.870 27.184 1.00 96.19 214 LYS A N 1
ATOM 1664 C CA . LYS A 1 214 ? -16.921 -5.839 26.213 1.00 96.19 214 LYS A CA 1
ATOM 1665 C C . LYS A 1 214 ? -16.991 -4.458 25.576 1.00 96.19 214 LYS A C 1
ATOM 1667 O O . LYS A 1 214 ? -16.783 -3.446 26.251 1.00 96.19 214 LYS A O 1
ATOM 1672 N N . VAL A 1 215 ? -17.304 -4.415 24.285 1.00 97.50 215 VAL A N 1
ATOM 1673 C CA . VAL A 1 215 ? -17.328 -3.192 23.478 1.00 97.50 215 VAL A CA 1
ATOM 1674 C C . VAL A 1 215 ? -18.670 -3.083 22.761 1.00 97.50 215 VAL A C 1
ATOM 1676 O O . VAL A 1 215 ? -19.111 -4.007 22.074 1.00 97.50 215 VAL A O 1
ATOM 1679 N N . LEU A 1 216 ? -19.320 -1.932 22.912 1.00 97.75 216 LEU A N 1
ATOM 1680 C CA . LEU A 1 216 ? -20.467 -1.531 22.113 1.00 97.75 216 LEU A CA 1
ATOM 1681 C C . LEU A 1 216 ? -19.993 -0.594 21.008 1.00 97.75 216 LEU A C 1
ATOM 1683 O O . LEU A 1 216 ? -19.509 0.507 21.276 1.00 97.75 216 LEU A O 1
ATOM 1687 N N . VAL A 1 217 ? -20.160 -1.035 19.770 1.00 96.75 217 VAL A N 1
ATOM 1688 C CA . VAL A 1 217 ? -19.766 -0.314 18.562 1.00 96.75 217 VAL A CA 1
ATOM 1689 C C . VAL A 1 217 ? -21.010 0.124 17.800 1.00 96.75 217 VAL A C 1
ATOM 1691 O O . VAL A 1 217 ? -21.917 -0.682 17.583 1.00 96.75 217 VAL A O 1
ATOM 1694 N N . ASN A 1 218 ? -21.029 1.380 17.357 1.00 94.50 218 ASN A N 1
ATOM 1695 C CA . ASN A 1 218 ? -21.974 1.883 16.368 1.00 94.50 218 ASN A CA 1
ATOM 1696 C C . ASN A 1 218 ? -21.198 2.319 15.122 1.00 94.50 218 ASN A C 1
ATOM 1698 O O . ASN A 1 218 ? -20.302 3.157 15.220 1.00 94.50 218 ASN A O 1
ATOM 1702 N N . GLU A 1 219 ? -21.537 1.737 13.973 1.00 89.75 219 GLU A N 1
ATOM 1703 C CA . GLU A 1 219 ? -20.764 1.848 12.730 1.00 89.75 219 GLU A CA 1
ATOM 1704 C C . GLU A 1 219 ? -19.287 1.470 12.940 1.00 89.75 219 GLU A C 1
ATOM 1706 O O . GLU A 1 219 ? -18.989 0.297 13.154 1.00 89.75 219 GLU A O 1
ATOM 1711 N N . ASP A 1 220 ? -18.368 2.438 12.896 1.00 90.44 220 ASP A N 1
ATOM 1712 C CA . ASP A 1 220 ? -16.935 2.246 13.130 1.00 90.44 220 ASP A CA 1
ATOM 1713 C C . ASP A 1 220 ? -16.453 2.823 14.471 1.00 90.44 220 ASP A C 1
ATOM 1715 O O . ASP A 1 220 ? -15.249 2.806 14.733 1.00 90.44 220 ASP A O 1
ATOM 1719 N N . ARG A 1 221 ? -17.358 3.321 15.329 1.00 93.50 221 ARG A N 1
ATOM 1720 C CA . ARG A 1 221 ? -17.021 4.022 16.578 1.00 93.50 221 ARG A CA 1
ATOM 1721 C C . ARG A 1 221 ? -17.408 3.243 17.822 1.00 93.50 221 ARG A C 1
ATOM 1723 O O . ARG A 1 221 ? -18.490 2.663 17.904 1.00 93.50 221 ARG A O 1
ATOM 1730 N N . ILE A 1 222 ? -16.553 3.316 18.839 1.00 95.88 222 ILE A N 1
ATOM 1731 C CA . ILE A 1 222 ? -16.887 2.822 20.175 1.00 95.88 222 ILE A CA 1
ATOM 1732 C C . ILE A 1 222 ? -17.867 3.793 20.833 1.00 95.88 222 ILE A C 1
ATOM 1734 O O . ILE A 1 222 ? -17.590 4.983 20.963 1.00 95.88 222 ILE A O 1
ATOM 1738 N N . VAL A 1 223 ? -19.006 3.261 21.269 1.00 95.62 223 VAL A N 1
ATOM 1739 C CA . VAL A 1 223 ? -20.012 3.970 22.071 1.00 95.62 223 VAL A CA 1
ATOM 1740 C C . VAL A 1 223 ? -19.764 3.737 23.558 1.00 95.62 223 VAL A C 1
ATOM 1742 O O . VAL A 1 223 ? -19.885 4.658 24.362 1.00 95.62 223 VAL A O 1
ATOM 1745 N N . LYS A 1 224 ? -19.428 2.500 23.934 1.00 96.12 224 LYS A N 1
ATOM 1746 C CA . LYS A 1 224 ? -19.197 2.113 25.327 1.00 96.12 224 LYS A CA 1
ATOM 1747 C C . LYS A 1 224 ? -18.210 0.956 25.402 1.00 96.12 224 LYS A C 1
ATOM 1749 O O . LYS A 1 224 ? -18.250 0.064 24.560 1.00 96.12 224 LYS A O 1
ATOM 1754 N N . ILE A 1 225 ? -17.356 0.952 26.417 1.00 96.31 225 ILE A N 1
ATOM 1755 C CA . ILE A 1 225 ? -16.415 -0.133 26.690 1.00 96.31 225 ILE A CA 1
ATOM 1756 C C . ILE A 1 225 ? -16.292 -0.377 28.195 1.00 96.31 225 ILE A C 1
ATOM 1758 O O . ILE A 1 225 ? -16.249 0.555 28.997 1.00 96.31 225 ILE A O 1
ATOM 1762 N N . GLY A 1 226 ? -16.229 -1.646 28.591 1.00 94.06 226 GLY A N 1
ATOM 1763 C CA . GLY A 1 226 ? -15.931 -2.029 29.967 1.00 94.06 226 GLY A CA 1
ATOM 1764 C C . GLY A 1 226 ? -16.171 -3.508 30.244 1.00 94.06 226 GLY A C 1
ATOM 1765 O O . GLY A 1 226 ? -16.771 -4.217 29.443 1.00 94.06 226 GLY A O 1
ATOM 1766 N N . LYS A 1 227 ? -15.730 -3.984 31.413 1.00 90.75 227 LYS A N 1
ATOM 1767 C CA . LYS A 1 227 ? -15.914 -5.393 31.810 1.00 90.75 227 LYS A CA 1
ATOM 1768 C C . LYS A 1 227 ? -17.370 -5.758 32.134 1.00 90.75 227 LYS A C 1
ATOM 1770 O O . LYS A 1 227 ? -17.794 -6.890 31.918 1.00 90.75 227 LYS A O 1
ATOM 1775 N N . ARG A 1 228 ? -18.144 -4.793 32.648 1.00 90.62 228 ARG A N 1
ATOM 1776 C CA . ARG A 1 228 ? -19.514 -4.979 33.165 1.00 90.62 228 ARG A CA 1
ATOM 1777 C C . ARG A 1 228 ? -20.517 -4.071 32.451 1.00 90.62 228 ARG A C 1
ATOM 1779 O O . ARG A 1 228 ? -21.124 -3.204 33.075 1.00 90.62 228 ARG A O 1
ATOM 1786 N N . ILE A 1 229 ? -20.622 -4.210 31.132 1.00 94.19 229 ILE A N 1
ATOM 1787 C CA . ILE A 1 229 ? -21.652 -3.531 30.335 1.00 94.19 229 ILE A CA 1
ATOM 1788 C C . ILE A 1 229 ? -22.666 -4.558 29.824 1.00 94.19 229 ILE A C 1
ATOM 1790 O O . ILE A 1 229 ? -22.274 -5.639 29.391 1.00 94.19 229 ILE A O 1
ATOM 1794 N N . ASP A 1 230 ? -23.953 -4.212 29.894 1.00 91.00 230 ASP A N 1
ATOM 1795 C CA . ASP A 1 230 ? -25.049 -5.128 29.546 1.00 91.00 230 ASP A CA 1
ATOM 1796 C C . ASP A 1 230 ? -25.257 -5.242 28.028 1.00 91.00 230 ASP A C 1
ATOM 1798 O O . ASP A 1 230 ? -25.519 -6.321 27.504 1.00 91.00 230 ASP A O 1
ATOM 1802 N N . GLU A 1 231 ? -25.105 -4.127 27.311 1.00 95.81 231 GLU A N 1
ATOM 1803 C CA . GLU A 1 231 ? -25.228 -4.060 25.854 1.00 95.81 231 GLU A CA 1
ATOM 1804 C C . GLU A 1 231 ? -23.842 -3.966 25.214 1.00 95.81 231 GLU A C 1
ATOM 1806 O O . GLU A 1 231 ? -23.099 -3.011 25.452 1.00 95.81 231 GLU A O 1
ATOM 1811 N N . TYR A 1 232 ? -23.498 -4.960 24.395 1.00 97.00 232 TYR A N 1
ATOM 1812 C CA . TYR A 1 232 ? -22.254 -5.025 23.633 1.00 97.00 232 TYR A CA 1
ATOM 1813 C C . TYR A 1 232 ? -22.446 -5.874 22.373 1.00 97.00 232 TYR A C 1
ATOM 1815 O O . TYR A 1 232 ? -23.362 -6.692 22.287 1.00 97.00 232 TYR A O 1
ATOM 1823 N N . ASN A 1 233 ? -21.586 -5.675 21.378 1.00 97.00 233 ASN A N 1
ATOM 1824 C CA . ASN A 1 233 ? -21.591 -6.442 20.128 1.00 97.00 233 ASN A CA 1
ATOM 1825 C C . ASN A 1 233 ? -20.205 -6.970 19.732 1.00 97.00 233 ASN A C 1
ATOM 1827 O O . ASN A 1 233 ? -20.103 -7.665 18.720 1.00 97.00 233 ASN A O 1
ATOM 1831 N N . TYR A 1 234 ? -19.177 -6.673 20.532 1.00 97.31 234 TYR A N 1
ATOM 1832 C CA . TYR A 1 234 ? -17.800 -7.104 20.333 1.00 97.31 234 TYR A CA 1
ATOM 1833 C C . TYR A 1 234 ? -17.064 -7.327 21.662 1.00 97.31 234 TYR A C 1
ATOM 1835 O O . TYR A 1 234 ? -17.436 -6.770 22.697 1.00 97.31 234 TYR A O 1
ATOM 1843 N N . PHE A 1 235 ? -15.977 -8.090 21.593 1.00 95.69 235 PHE A N 1
ATOM 1844 C CA . PHE A 1 235 ? -14.938 -8.186 22.613 1.00 95.69 235 PHE A CA 1
ATOM 1845 C C . PHE A 1 235 ? -13.703 -7.381 22.186 1.00 95.69 235 PHE A C 1
ATOM 1847 O O . PHE A 1 235 ? -13.375 -7.322 20.996 1.00 95.69 235 PHE A O 1
ATOM 1854 N N . ASP A 1 236 ? -13.047 -6.752 23.160 1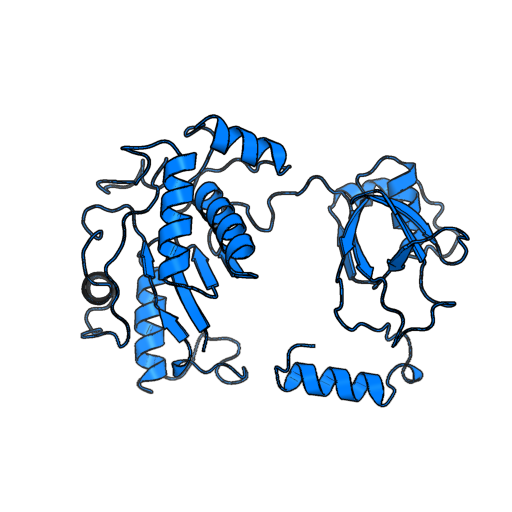.00 93.94 236 ASP A N 1
ATOM 1855 C CA . ASP A 1 236 ? -11.710 -6.173 23.017 1.00 93.94 236 ASP A CA 1
ATOM 1856 C C . ASP A 1 236 ? -10.689 -7.299 22.832 1.00 93.94 236 ASP A C 1
ATOM 1858 O O . ASP A 1 236 ? -10.753 -8.296 23.540 1.00 93.94 236 ASP A O 1
ATOM 1862 N N . THR A 1 237 ? -9.766 -7.140 21.885 1.00 92.31 237 THR A N 1
ATOM 1863 C CA . THR A 1 237 ? -8.702 -8.122 21.619 1.00 92.31 237 THR A CA 1
ATOM 1864 C C . THR A 1 237 ? -7.350 -7.764 22.235 1.00 92.31 237 THR A C 1
ATOM 1866 O O . THR A 1 237 ? -6.364 -8.464 22.012 1.00 92.31 237 THR A O 1
ATOM 1869 N N . GLY A 1 238 ? -7.256 -6.625 22.923 1.00 88.62 238 GLY A N 1
ATOM 1870 C CA . GLY A 1 238 ? -6.008 -6.086 23.462 1.00 88.62 238 GLY A CA 1
ATOM 1871 C C . GLY A 1 238 ? -5.093 -5.442 22.413 1.00 88.62 238 GLY A C 1
ATOM 1872 O O . GLY A 1 238 ? -4.086 -4.826 22.764 1.00 88.62 238 GLY A O 1
ATOM 1873 N N . VAL A 1 239 ? -5.433 -5.523 21.121 1.00 90.12 239 VAL A N 1
ATOM 1874 C CA . VAL A 1 239 ? -4.683 -4.877 20.037 1.00 90.12 239 VAL A CA 1
ATOM 1875 C C . VAL A 1 239 ? -5.226 -3.475 19.807 1.00 90.12 239 VAL A C 1
ATOM 1877 O O . VAL A 1 239 ? -6.403 -3.300 19.516 1.00 90.12 239 VAL A O 1
ATOM 1880 N N . PHE A 1 240 ? -4.377 -2.454 19.871 1.00 91.31 240 PHE A N 1
ATOM 1881 C CA . PHE A 1 240 ? -4.796 -1.078 19.616 1.00 91.31 240 PHE A CA 1
ATOM 1882 C C . PHE A 1 240 ? -3.676 -0.241 19.004 1.00 91.31 240 PHE A C 1
ATOM 1884 O O . PHE A 1 240 ? -2.489 -0.514 19.177 1.00 91.31 240 PHE A O 1
ATOM 1891 N N . VAL A 1 241 ? -4.066 0.836 18.327 1.00 89.50 241 VAL A N 1
ATOM 1892 C CA . VAL A 1 241 ? -3.167 1.923 17.931 1.00 89.50 241 VAL A CA 1
ATOM 1893 C C . VAL A 1 241 ? -3.729 3.248 18.435 1.00 89.50 241 VAL A C 1
ATOM 1895 O O . VAL A 1 241 ? -4.939 3.472 18.430 1.00 89.50 241 VAL A O 1
ATOM 1898 N N . MET A 1 242 ? -2.855 4.130 18.912 1.00 89.12 242 MET A N 1
ATOM 1899 C CA . MET A 1 242 ? -3.234 5.420 19.485 1.00 89.12 242 MET A CA 1
ATOM 1900 C C . MET A 1 242 ? -2.301 6.526 19.004 1.00 89.12 242 MET A C 1
ATOM 1902 O O . MET A 1 242 ? -1.095 6.321 18.862 1.00 89.12 242 MET A O 1
ATOM 1906 N N . THR A 1 243 ? -2.853 7.713 18.774 1.00 86.56 243 THR A N 1
ATOM 1907 C CA . THR A 1 243 ? -2.062 8.900 18.446 1.00 86.56 243 THR A CA 1
ATOM 1908 C C . THR A 1 243 ? -1.589 9.596 19.719 1.00 86.56 243 THR A C 1
ATOM 1910 O O . THR A 1 243 ? -2.134 9.410 20.811 1.00 86.56 243 THR A O 1
ATOM 1913 N N . LYS A 1 244 ? -0.589 10.477 19.595 1.00 85.25 244 LYS A N 1
ATOM 1914 C CA . LYS A 1 244 ? -0.065 11.245 20.740 1.00 85.25 244 LYS A CA 1
ATOM 1915 C C . LYS A 1 244 ? -1.114 12.150 21.400 1.00 85.25 244 LYS A C 1
ATOM 1917 O O . LYS A 1 244 ? -0.905 12.581 22.529 1.00 85.25 244 LYS A O 1
ATOM 1922 N N . LYS A 1 245 ? -2.241 12.430 20.736 1.00 86.19 245 LYS A N 1
ATOM 1923 C CA . LYS A 1 245 ? -3.334 13.231 21.305 1.00 86.19 245 LYS A CA 1
ATOM 1924 C C . LYS A 1 245 ? -3.937 12.586 22.558 1.00 86.19 245 LYS A C 1
ATOM 1926 O O . LYS A 1 245 ? -4.335 13.313 23.456 1.00 86.19 245 LYS A O 1
ATOM 1931 N N . VAL A 1 246 ? -3.914 11.255 22.682 1.00 89.69 246 VAL A N 1
ATOM 1932 C CA . VAL A 1 246 ? -4.440 10.533 23.860 1.00 89.69 246 VAL A CA 1
ATOM 1933 C C . VAL A 1 246 ? -3.742 10.945 25.159 1.00 89.69 246 VAL A C 1
ATOM 1935 O O . VAL A 1 246 ? -4.364 10.944 26.220 1.00 89.69 246 VAL A O 1
ATOM 1938 N N . TYR A 1 247 ? -2.479 11.384 25.097 1.00 89.75 247 TYR A N 1
ATOM 1939 C CA . TYR A 1 247 ? -1.757 11.854 26.281 1.00 89.75 247 TYR A CA 1
ATOM 1940 C C . TYR A 1 247 ? -2.407 13.072 26.952 1.00 89.75 247 TYR A C 1
ATOM 1942 O O . TYR A 1 247 ? -2.196 13.265 28.149 1.00 89.75 247 TYR A O 1
ATOM 1950 N N . SER A 1 248 ? -3.232 13.856 26.245 1.00 90.25 248 SER A N 1
ATOM 1951 C CA . SER A 1 248 ? -3.971 14.963 26.865 1.00 90.25 248 SER A CA 1
ATOM 1952 C C . SER A 1 248 ? -4.988 14.482 27.907 1.00 90.25 248 SER A C 1
ATOM 1954 O O . SER A 1 248 ? -5.360 15.245 28.793 1.00 90.25 248 SER A O 1
ATOM 1956 N N . LEU A 1 249 ? -5.409 13.210 27.861 1.00 91.50 249 LEU A N 1
ATOM 1957 C CA . LEU A 1 249 ? -6.308 12.633 28.863 1.00 91.50 249 LEU A CA 1
ATOM 1958 C C . LEU A 1 249 ? -5.644 12.469 30.228 1.00 91.50 249 LEU A C 1
ATOM 1960 O O . LEU A 1 249 ? -6.359 12.318 31.216 1.00 91.50 249 LEU A O 1
ATOM 1964 N N . LYS A 1 250 ? -4.308 12.522 30.320 1.00 89.38 250 LYS A N 1
ATOM 1965 C CA . LYS A 1 250 ? -3.578 12.316 31.578 1.00 89.38 250 LYS A CA 1
ATOM 1966 C C . LYS A 1 250 ? -4.065 13.230 32.703 1.00 89.38 250 LYS A C 1
ATOM 1968 O O . LYS A 1 250 ? -4.140 12.804 33.853 1.00 89.38 250 LYS A O 1
ATOM 1973 N N . GLU A 1 251 ? -4.400 14.470 32.363 1.00 86.50 251 GLU A N 1
ATOM 1974 C CA . GLU A 1 251 ? -4.872 15.492 33.303 1.00 86.50 251 GLU A CA 1
ATOM 1975 C C . GLU A 1 251 ? -6.311 15.240 33.779 1.00 86.50 251 GLU A C 1
ATOM 1977 O O . GLU A 1 251 ? -6.745 15.804 34.777 1.00 86.50 251 GLU A O 1
ATOM 1982 N N . SER A 1 252 ? -7.048 14.367 33.087 1.00 85.38 252 SER A N 1
ATOM 1983 C CA . SER A 1 252 ? -8.448 14.047 33.376 1.00 85.38 252 SER A CA 1
ATOM 1984 C C . SER A 1 252 ? -8.642 12.837 34.301 1.00 85.38 252 SER A C 1
ATOM 1986 O O . SER A 1 252 ? -9.785 12.495 34.617 1.00 85.38 252 SER A O 1
ATOM 1988 N N . PHE A 1 253 ? -7.545 12.202 34.727 1.00 86.25 253 PHE A N 1
ATOM 1989 C CA . PHE A 1 253 ? -7.535 11.046 35.622 1.00 86.25 253 PHE A CA 1
ATOM 1990 C C . PHE A 1 253 ? -6.982 11.397 37.005 1.00 86.25 253 PHE A C 1
ATOM 1992 O O . PHE A 1 253 ? -5.990 12.117 37.130 1.00 86.25 253 PHE A O 1
ATOM 1999 N N . SER A 1 254 ? -7.589 10.818 38.046 1.00 81.75 254 SER A N 1
ATOM 2000 C CA . SER A 1 254 ? -6.971 10.742 39.371 1.00 81.75 254 SER A CA 1
ATOM 2001 C C . SER A 1 254 ? -6.070 9.514 39.424 1.00 81.75 254 SER A C 1
ATOM 2003 O O . SER A 1 254 ? -6.551 8.388 39.385 1.00 81.75 254 SER A O 1
ATOM 2005 N N . TRP A 1 255 ? -4.762 9.722 39.546 1.00 76.38 255 TRP A N 1
ATOM 2006 C CA . TRP A 1 255 ? -3.750 8.653 39.566 1.00 76.38 255 TRP A CA 1
ATOM 2007 C C . TRP A 1 255 ? -3.611 7.961 40.932 1.00 76.38 255 TRP A C 1
ATOM 2009 O O . TRP A 1 255 ? -2.578 7.377 41.242 1.00 76.38 255 TRP A O 1
ATOM 2019 N N . THR A 1 256 ? -4.630 8.082 41.780 1.00 74.00 256 THR A N 1
ATOM 2020 C CA . THR A 1 256 ? -4.679 7.496 43.126 1.00 74.00 256 THR A C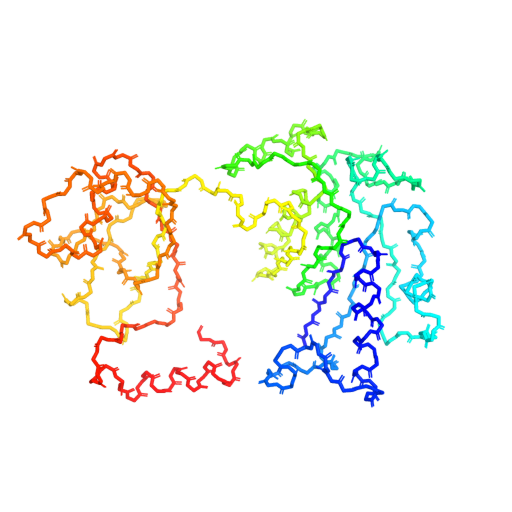A 1
ATOM 2021 C C . THR A 1 256 ? -5.218 6.067 43.133 1.00 74.00 256 THR A C 1
ATOM 2023 O O . THR A 1 256 ? -5.137 5.404 44.161 1.00 74.00 256 THR A O 1
ATOM 2026 N N . GLU A 1 257 ? -5.767 5.605 42.009 1.00 78.25 257 GLU A N 1
ATOM 2027 C CA . GLU A 1 257 ? -6.324 4.265 41.820 1.00 78.25 257 GLU A CA 1
ATOM 2028 C C . GLU A 1 257 ? -5.713 3.603 40.579 1.00 78.25 257 GLU A C 1
ATOM 2030 O O . GLU A 1 257 ? -5.114 4.267 39.728 1.00 78.25 257 GLU A O 1
ATOM 2035 N N . GLU A 1 258 ? -5.845 2.281 40.487 1.00 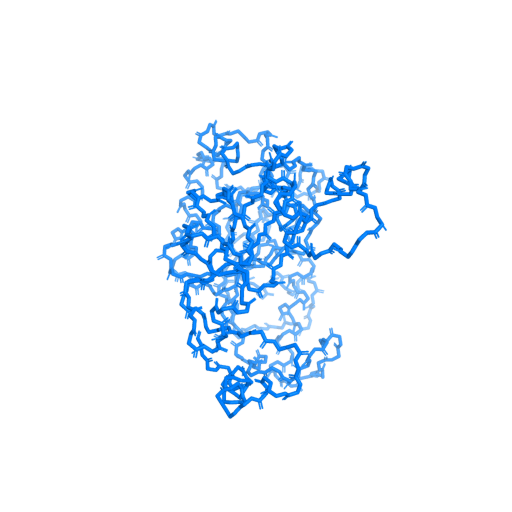84.12 258 GLU A N 1
ATOM 2036 C CA . GLU A 1 258 ? -5.401 1.517 39.326 1.00 84.12 258 GLU A CA 1
ATOM 2037 C C . GLU A 1 258 ? -6.268 1.847 38.101 1.00 84.12 258 GLU A C 1
ATOM 2039 O O . GLU A 1 258 ? -7.495 1.749 38.138 1.00 84.12 258 GLU A O 1
ATOM 2044 N N . ILE A 1 259 ? -5.627 2.236 36.997 1.00 85.88 259 ILE A N 1
ATOM 2045 C CA . ILE A 1 259 ? -6.301 2.604 35.749 1.00 85.88 259 ILE A CA 1
ATOM 2046 C C . ILE A 1 259 ? -5.984 1.549 34.691 1.00 85.88 259 ILE A C 1
ATOM 2048 O O . ILE A 1 259 ? -4.918 1.564 34.078 1.00 85.88 259 ILE A O 1
ATOM 2052 N N . SER A 1 260 ? -6.934 0.648 34.442 1.00 88.62 260 SER A N 1
ATOM 2053 C CA . SER A 1 260 ? -6.892 -0.257 33.285 1.00 88.62 260 SER A CA 1
ATOM 2054 C C . SER A 1 260 ? -7.083 0.489 31.958 1.00 88.62 260 SER A C 1
ATOM 2056 O O . SER A 1 260 ? -7.724 1.540 31.907 1.00 88.62 260 SER A O 1
ATOM 2058 N N . LEU A 1 261 ? -6.599 -0.091 30.855 1.00 88.44 261 LEU A N 1
ATOM 2059 C CA . LEU A 1 261 ? -6.657 0.527 29.527 1.00 88.44 261 LEU A CA 1
ATOM 2060 C C . LEU A 1 261 ? -8.089 0.854 29.067 1.00 88.44 261 LEU A C 1
ATOM 2062 O O . LEU A 1 261 ? -8.316 1.934 28.525 1.00 88.44 261 LEU A O 1
ATOM 2066 N N . TYR A 1 262 ? -9.074 -0.006 29.346 1.00 90.38 262 TYR A N 1
ATOM 2067 C CA . TYR A 1 262 ? -10.465 0.273 28.971 1.00 90.38 262 TYR A CA 1
ATOM 2068 C C . TYR A 1 262 ? -11.013 1.559 29.619 1.00 90.38 262 TYR A C 1
ATOM 2070 O O . TYR A 1 262 ? -11.865 2.216 29.024 1.00 90.38 262 TYR A O 1
ATOM 2078 N N . HIS A 1 263 ? -10.502 1.980 30.788 1.00 92.06 263 HIS A N 1
ATOM 2079 C CA . HIS A 1 263 ? -10.859 3.274 31.382 1.00 92.06 263 HIS A CA 1
ATOM 2080 C C . HIS A 1 263 ? -10.350 4.441 30.532 1.00 92.06 263 HIS A C 1
ATOM 2082 O O . HIS A 1 263 ? -11.045 5.444 30.387 1.00 92.06 263 HIS A O 1
ATOM 2088 N N . VAL A 1 264 ? -9.156 4.309 29.942 1.00 93.19 264 VAL A N 1
ATOM 2089 C CA . VAL A 1 264 ? -8.590 5.298 29.012 1.00 93.19 264 VAL A CA 1
ATOM 2090 C C . VAL A 1 264 ? -9.433 5.381 27.745 1.00 93.19 264 VAL A C 1
ATOM 2092 O O . VAL A 1 264 ? -9.767 6.488 27.327 1.00 93.19 264 VAL A O 1
ATOM 2095 N N . LEU A 1 265 ? -9.838 4.242 27.171 1.00 94.06 265 LEU A N 1
ATOM 2096 C CA . LEU A 1 265 ? -10.722 4.231 26.002 1.00 94.06 265 LEU A CA 1
ATOM 2097 C C . LEU A 1 265 ? -12.094 4.831 26.315 1.00 94.06 265 LEU A C 1
ATOM 2099 O O . LEU A 1 265 ? -12.553 5.686 25.562 1.00 94.06 265 LEU A O 1
ATOM 2103 N N . GLN A 1 266 ? -12.724 4.449 27.430 1.00 95.12 266 GLN A N 1
ATOM 2104 C CA . GLN A 1 266 ? -14.015 5.019 27.820 1.00 95.12 266 GLN A CA 1
ATOM 2105 C C . GLN A 1 266 ? -13.902 6.533 28.041 1.00 95.12 266 GLN A C 1
ATOM 2107 O O . GLN A 1 266 ? -14.711 7.290 27.519 1.00 95.12 266 GLN A O 1
ATOM 2112 N N . LYS A 1 267 ? -12.846 7.006 28.715 1.00 94.56 267 LYS A N 1
ATOM 2113 C CA . LYS A 1 267 ? -12.609 8.444 28.908 1.00 94.56 267 LYS A CA 1
ATOM 2114 C C . LYS A 1 267 ? -12.361 9.185 27.595 1.00 94.56 267 LYS A C 1
ATOM 2116 O O . LYS A 1 267 ? -12.784 10.332 27.451 1.00 94.56 267 LYS A O 1
ATOM 2121 N N . ALA A 1 268 ? -11.673 8.558 26.643 1.00 94.38 268 ALA A N 1
ATOM 2122 C CA . ALA A 1 268 ? -11.482 9.111 25.307 1.00 94.38 268 ALA A CA 1
ATOM 2123 C C . ALA A 1 268 ? -12.837 9.291 24.600 1.00 94.38 268 ALA A C 1
ATOM 2125 O O . ALA A 1 268 ? -13.112 10.376 24.089 1.00 94.38 268 ALA A O 1
ATOM 2126 N N . VAL A 1 269 ? -13.714 8.282 24.658 1.00 94.25 269 VAL A N 1
ATOM 2127 C CA . VAL A 1 269 ? -15.093 8.381 24.148 1.00 94.25 269 VAL A CA 1
ATOM 2128 C C . VAL A 1 269 ? -15.851 9.520 24.844 1.00 94.25 269 VAL A C 1
ATOM 2130 O O . VAL A 1 269 ? -16.389 10.398 24.171 1.00 94.25 269 VAL A O 1
ATOM 2133 N N . ASP A 1 270 ? -15.819 9.575 26.178 1.00 94.12 270 ASP A N 1
ATOM 2134 C CA . ASP A 1 270 ? -16.552 10.569 26.978 1.00 94.12 270 ASP A CA 1
ATOM 2135 C C . ASP A 1 270 ? -16.098 12.017 26.718 1.00 94.12 270 ASP A C 1
ATOM 2137 O O . ASP A 1 270 ? -16.872 12.962 26.865 1.00 94.12 270 ASP A O 1
ATOM 2141 N N . THR A 1 271 ? -14.831 12.208 26.341 1.00 92.50 271 THR A N 1
ATOM 2142 C CA . THR A 1 271 ? -14.244 13.523 26.024 1.00 92.50 271 THR A CA 1
ATOM 2143 C C . THR A 1 271 ? -14.390 13.909 24.551 1.00 92.50 271 THR A C 1
ATOM 2145 O O . THR A 1 271 ? -13.892 14.956 24.136 1.00 92.50 271 THR A O 1
ATOM 2148 N N . GLY A 1 272 ? -15.092 13.094 23.757 1.00 90.69 272 GLY A N 1
ATOM 2149 C CA . GLY A 1 272 ? -15.350 13.352 22.342 1.00 90.69 272 GLY A CA 1
ATOM 2150 C C . GLY A 1 272 ? -14.168 13.040 21.425 1.00 90.69 272 GLY A C 1
ATOM 2151 O O . GLY A 1 272 ? -14.163 13.465 20.268 1.00 90.69 272 GLY A O 1
ATOM 2152 N N . MET A 1 273 ? -13.161 12.298 21.897 1.00 91.88 273 MET A N 1
ATOM 2153 C CA . MET A 1 273 ? -12.129 11.784 21.007 1.00 91.88 273 MET A CA 1
ATOM 2154 C C . MET A 1 273 ? -12.732 10.736 20.062 1.00 91.88 273 MET A C 1
ATOM 2156 O O . MET A 1 273 ? -13.468 9.845 20.470 1.00 91.88 273 MET A O 1
ATOM 2160 N N . LEU A 1 274 ? -12.373 10.805 18.780 1.00 90.31 274 LEU A N 1
ATOM 2161 C CA . LEU A 1 274 ? -12.570 9.722 17.813 1.00 90.31 274 LEU A CA 1
ATOM 2162 C C . LEU A 1 274 ? -11.886 8.416 18.256 1.00 90.31 274 LEU A C 1
ATOM 2164 O O . LEU A 1 274 ? -10.685 8.230 18.051 1.00 90.31 274 LEU A O 1
ATOM 2168 N N . VAL A 1 275 ? -12.668 7.514 18.843 1.00 94.50 275 VAL A N 1
ATOM 2169 C CA . VAL A 1 275 ? -12.270 6.143 19.172 1.00 94.50 275 VAL A CA 1
ATOM 2170 C C . VAL A 1 275 ? -12.958 5.199 18.192 1.00 94.50 275 VAL A C 1
ATOM 2172 O O . VAL A 1 275 ? -14.173 5.001 18.256 1.00 94.50 275 VAL A O 1
ATOM 2175 N N . LYS A 1 276 ? -12.180 4.652 17.260 1.00 93.88 276 LYS A N 1
ATOM 2176 C CA . LYS A 1 276 ? -12.658 3.753 16.209 1.00 93.88 276 LYS A CA 1
ATOM 2177 C C . LYS A 1 276 ? -12.362 2.293 16.529 1.00 93.88 276 LYS A C 1
ATOM 2179 O O . LYS A 1 276 ? -11.560 1.994 17.415 1.00 93.88 276 LYS A O 1
ATOM 2184 N N . VAL A 1 277 ? -12.957 1.388 15.762 1.00 94.44 277 VAL A N 1
ATOM 2185 C CA . VAL A 1 277 ? -12.629 -0.038 15.805 1.00 94.44 277 VAL A CA 1
ATOM 2186 C C . VAL A 1 277 ? -12.011 -0.553 14.507 1.00 94.44 277 VAL A C 1
ATOM 2188 O O . VAL A 1 277 ? -12.164 0.029 13.433 1.00 94.44 277 VAL A O 1
ATOM 2191 N N . PHE A 1 278 ? -11.296 -1.665 14.619 1.00 92.75 278 PHE A N 1
ATOM 2192 C CA . PHE A 1 278 ? -10.920 -2.543 13.523 1.00 92.75 278 PHE A CA 1
ATOM 2193 C C . PHE A 1 278 ? -11.463 -3.940 13.834 1.00 92.75 278 PHE A C 1
ATOM 2195 O O . PHE A 1 278 ? -11.015 -4.576 14.782 1.00 92.75 278 PHE A O 1
ATOM 2202 N N . ASP A 1 279 ? -12.452 -4.396 13.068 1.00 94.00 279 ASP A N 1
ATOM 2203 C CA . ASP A 1 279 ? -13.057 -5.720 13.244 1.00 94.00 279 ASP A CA 1
ATOM 2204 C C . ASP A 1 279 ? -12.163 -6.795 12.606 1.00 94.00 279 ASP A C 1
ATOM 2206 O O . ASP A 1 279 ? -11.949 -6.792 11.391 1.00 94.00 279 ASP A O 1
ATOM 2210 N N . PHE A 1 280 ? -11.648 -7.720 13.417 1.00 89.62 280 PHE A N 1
ATOM 2211 C CA . PHE A 1 280 ? -10.848 -8.858 12.952 1.00 89.62 280 PHE A CA 1
ATOM 2212 C C . PHE A 1 280 ? -11.678 -9.951 12.257 1.00 89.62 280 PHE A C 1
ATOM 2214 O O . PHE A 1 280 ? -11.125 -10.925 11.735 1.00 89.62 280 PHE A O 1
ATOM 2221 N N . GLY A 1 281 ? -13.003 -9.805 12.215 1.00 89.56 281 GLY A N 1
ATOM 2222 C CA . GLY A 1 281 ? -13.902 -10.713 11.524 1.00 89.56 281 GLY A CA 1
ATOM 2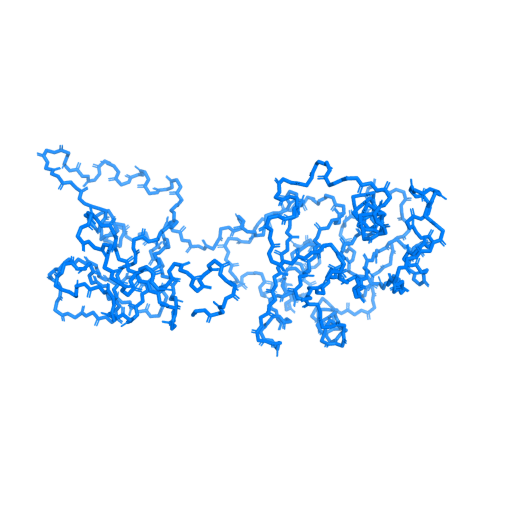223 C C . GLY A 1 281 ? -13.826 -12.127 12.094 1.00 89.56 281 GLY 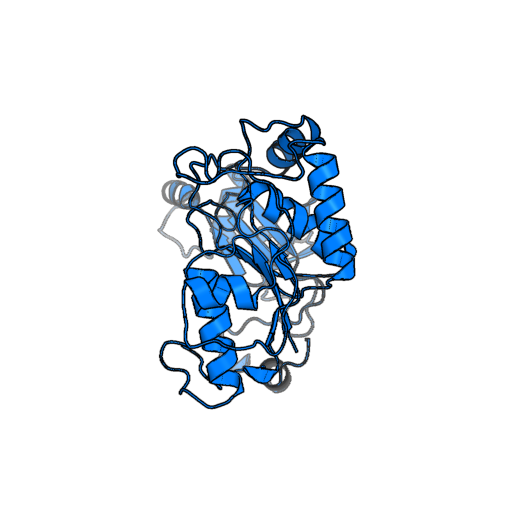A C 1
ATOM 2224 O O . GLY A 1 281 ? -14.118 -12.361 13.265 1.00 89.56 281 GLY A O 1
ATOM 2225 N N . ASN A 1 282 ? -13.449 -13.087 11.247 1.00 85.38 282 ASN A N 1
ATOM 2226 C CA . ASN A 1 282 ? -13.420 -14.507 11.606 1.00 85.38 282 ASN A CA 1
ATOM 2227 C C . ASN A 1 282 ? -12.067 -14.990 12.148 1.00 85.38 282 ASN A C 1
ATOM 2229 O O . ASN A 1 282 ? -11.960 -16.179 12.471 1.00 85.38 282 ASN A O 1
ATOM 2233 N N . ALA A 1 283 ? -11.066 -14.109 12.249 1.00 85.75 283 ALA A N 1
ATOM 2234 C CA . ALA A 1 283 ? -9.744 -14.479 12.735 1.00 85.75 283 ALA A CA 1
ATOM 2235 C C . ALA A 1 283 ? -9.823 -15.048 14.160 1.00 85.75 283 ALA A C 1
ATOM 2237 O O . ALA A 1 283 ? -10.498 -14.497 15.037 1.00 85.75 283 ALA A O 1
ATOM 2238 N N . LEU A 1 284 ? -9.139 -16.170 14.381 1.00 86.88 284 LEU A N 1
ATOM 2239 C CA . LEU A 1 284 ? -8.970 -16.741 15.715 1.00 86.88 284 LEU A CA 1
ATOM 2240 C C . LEU A 1 284 ? -8.048 -15.849 16.549 1.00 86.88 284 LEU A C 1
ATOM 2242 O O . LEU A 1 284 ? -7.009 -15.400 16.068 1.00 86.88 284 LEU A O 1
ATOM 2246 N N . TRP A 1 285 ? -8.420 -15.625 17.806 1.00 88.19 285 TRP A N 1
ATOM 2247 C CA . TRP A 1 285 ? -7.659 -14.816 18.753 1.00 88.19 285 TRP A CA 1
ATOM 2248 C C . TRP A 1 285 ? -7.880 -15.333 20.181 1.00 88.19 285 TRP A C 1
ATOM 2250 O O . TRP A 1 285 ? -8.850 -16.049 20.431 1.00 88.19 285 TRP A O 1
ATOM 2260 N N . THR A 1 286 ? -6.962 -14.995 21.085 1.00 88.81 286 THR A N 1
ATOM 2261 C CA . THR A 1 286 ? -7.015 -15.321 22.518 1.00 88.81 286 THR A CA 1
ATOM 2262 C C . THR A 1 286 ? -6.294 -14.239 23.318 1.00 88.81 286 THR A C 1
ATOM 2264 O O . THR A 1 286 ? -5.435 -13.547 22.765 1.00 88.81 286 THR A O 1
ATOM 2267 N N . GLU A 1 287 ? -6.603 -14.131 24.607 1.00 83.69 287 GLU A N 1
ATOM 2268 C CA . GLU A 1 287 ? -5.794 -13.412 25.599 1.00 83.69 287 GLU A CA 1
ATOM 2269 C C . GLU A 1 287 ? -4.804 -14.413 26.225 1.00 83.69 287 GLU A C 1
ATOM 2271 O O . GLU A 1 287 ? -5.100 -15.607 26.307 1.00 83.69 287 GLU A O 1
ATOM 2276 N N . ILE A 1 288 ? -3.594 -13.961 26.562 1.00 84.69 288 ILE A N 1
ATOM 2277 C CA . ILE A 1 288 ? -2.586 -14.767 27.270 1.00 84.69 288 ILE A CA 1
ATOM 2278 C C . ILE A 1 288 ? -2.067 -13.900 28.413 1.00 84.69 288 ILE A C 1
ATOM 2280 O O . ILE A 1 288 ? -1.080 -13.178 28.252 1.00 84.69 288 ILE A O 1
ATOM 2284 N N . ASP A 1 289 ? -2.757 -13.959 29.546 1.00 80.38 289 ASP A N 1
ATOM 2285 C CA . ASP A 1 289 ? -2.438 -13.180 30.745 1.00 80.38 289 ASP A CA 1
ATOM 2286 C C . ASP A 1 289 ? -1.649 -14.016 31.764 1.00 80.38 289 ASP A C 1
ATOM 2288 O O . ASP A 1 289 ? -0.852 -13.491 32.548 1.00 80.38 289 ASP A O 1
ATOM 2292 N N . SER A 1 290 ? -1.830 -15.334 31.720 1.00 82.50 290 SER A N 1
ATOM 2293 C CA . SER A 1 290 ? -1.266 -16.313 32.639 1.00 82.50 290 SER A CA 1
ATOM 2294 C C . SER A 1 290 ? -0.707 -17.541 31.899 1.00 82.50 290 SER A C 1
ATOM 2296 O O . SER A 1 290 ? -1.097 -17.830 30.763 1.00 82.50 290 SER A O 1
ATOM 2298 N N . PRO A 1 291 ? 0.224 -18.303 32.504 1.00 82.69 291 PRO A N 1
ATOM 2299 C CA . PRO A 1 291 ? 0.676 -19.576 31.941 1.00 82.69 291 PRO A CA 1
ATOM 2300 C C . PRO A 1 291 ? -0.461 -20.575 31.684 1.00 82.69 291 PRO A C 1
ATOM 2302 O O . PRO A 1 291 ? -0.348 -21.405 30.784 1.00 82.69 291 PRO A O 1
ATOM 2305 N N . GLU A 1 292 ? -1.538 -20.504 32.463 1.00 82.00 292 GLU A N 1
ATOM 2306 C CA . GLU A 1 292 ? -2.713 -21.365 32.350 1.00 82.00 292 GLU A CA 1
ATOM 2307 C C . GLU A 1 292 ? -3.497 -21.138 31.043 1.00 82.00 292 GLU A C 1
ATOM 2309 O O . GLU A 1 292 ? -4.128 -22.074 30.544 1.00 82.00 292 GLU A O 1
ATOM 2314 N N . ASP A 1 293 ? -3.387 -19.952 30.435 1.00 81.25 293 ASP A N 1
ATOM 2315 C CA . ASP A 1 293 ? -4.033 -19.627 29.155 1.00 81.25 293 ASP A CA 1
ATOM 2316 C C . ASP A 1 293 ? -3.400 -20.379 27.969 1.00 81.25 293 ASP A C 1
ATOM 2318 O O . ASP A 1 293 ? -4.032 -20.570 26.926 1.00 81.25 293 ASP A O 1
ATOM 2322 N N . LEU A 1 294 ? -2.171 -20.894 28.128 1.00 83.31 294 LEU A N 1
ATOM 2323 C CA . LEU A 1 294 ? -1.459 -21.711 27.134 1.00 83.31 294 LEU A CA 1
ATOM 2324 C C . LEU A 1 294 ? -1.978 -23.158 27.093 1.00 83.31 294 LEU A C 1
ATOM 2326 O O . LEU A 1 294 ? -1.251 -24.125 27.331 1.00 83.31 294 LEU A O 1
ATOM 2330 N N . ASN A 1 295 ? -3.254 -23.323 26.762 1.00 83.50 295 ASN A N 1
ATOM 2331 C CA . ASN A 1 295 ? -3.873 -24.635 26.599 1.00 83.50 295 ASN A CA 1
ATOM 2332 C C . ASN A 1 295 ? -3.572 -25.267 25.222 1.00 83.50 295 ASN A C 1
ATOM 2334 O O . ASN A 1 295 ? -3.042 -24.632 24.307 1.00 83.50 295 ASN A O 1
ATOM 2338 N N . GLU A 1 296 ? -3.941 -26.541 25.051 1.00 84.38 296 GLU A N 1
ATOM 2339 C CA . GLU A 1 296 ? -3.688 -27.299 23.815 1.00 84.38 296 GLU A CA 1
ATOM 2340 C C . GLU A 1 296 ? -4.225 -26.604 22.551 1.00 84.38 296 GLU A C 1
ATOM 2342 O O . GLU A 1 296 ? -3.552 -26.610 21.520 1.00 84.38 296 GLU A O 1
ATOM 2347 N N . LYS A 1 297 ? -5.389 -25.942 22.621 1.00 83.06 297 LYS A N 1
ATOM 2348 C CA . LYS A 1 297 ? -5.980 -25.248 21.463 1.00 83.06 297 LYS A CA 1
ATOM 2349 C C . LYS A 1 297 ? -5.153 -24.034 21.044 1.00 83.06 297 LYS A C 1
ATOM 2351 O O . LYS A 1 297 ? -5.000 -23.779 19.849 1.00 83.06 297 LYS A O 1
ATOM 2356 N N . VAL A 1 298 ? -4.603 -23.300 22.011 1.00 83.50 298 VAL A N 1
ATOM 2357 C CA . VAL A 1 298 ? -3.703 -22.166 21.748 1.00 83.50 298 VAL A CA 1
ATOM 2358 C C . VAL A 1 298 ? -2.407 -22.664 21.105 1.00 83.50 298 VAL A C 1
ATOM 2360 O O . VAL A 1 298 ? -1.968 -22.112 20.094 1.00 83.50 298 VAL A O 1
ATOM 2363 N N . TYR A 1 299 ? -1.842 -23.769 21.600 1.00 83.69 299 TYR A N 1
ATOM 2364 C CA . TYR A 1 299 ? -0.674 -24.403 20.980 1.00 83.69 299 TYR A CA 1
ATOM 2365 C C . TYR A 1 299 ? -0.932 -24.851 19.532 1.00 83.69 299 TYR A C 1
ATOM 2367 O O . TYR A 1 299 ? -0.083 -24.641 18.660 1.00 83.69 299 TYR A O 1
ATOM 2375 N N . GLU A 1 300 ? -2.095 -25.438 19.243 1.00 83.69 300 GLU A N 1
ATOM 2376 C CA . GLU A 1 300 ? -2.481 -25.810 17.877 1.00 83.69 300 GLU A CA 1
ATOM 2377 C C . GLU A 1 300 ? -2.598 -24.596 16.949 1.00 83.69 300 GLU A C 1
ATOM 2379 O O . GLU A 1 300 ? -2.125 -24.648 15.809 1.00 83.69 300 GLU A O 1
ATOM 2384 N N . LEU A 1 301 ? -3.182 -23.493 17.431 1.00 81.25 301 LEU A N 1
ATOM 2385 C CA . LEU A 1 301 ? -3.261 -22.237 16.685 1.00 81.25 301 LEU A CA 1
ATOM 2386 C C . LEU A 1 301 ? -1.860 -21.710 16.345 1.00 81.25 301 LEU A C 1
ATOM 2388 O O . LEU A 1 301 ? -1.569 -21.440 15.179 1.00 81.25 301 LEU A O 1
ATOM 2392 N N . MET A 1 302 ? -0.959 -21.644 17.331 1.00 82.25 302 MET A N 1
ATOM 2393 C CA . MET A 1 302 ? 0.427 -21.207 17.119 1.00 82.25 302 MET A CA 1
ATOM 2394 C C . MET A 1 302 ? 1.158 -22.074 16.085 1.00 82.25 302 MET A C 1
ATOM 2396 O O . MET A 1 302 ? 1.918 -21.562 15.259 1.00 82.25 302 MET A O 1
ATOM 2400 N N . LYS A 1 303 ? 0.919 -23.391 16.095 1.00 82.44 303 LYS A N 1
ATOM 2401 C CA . LYS A 1 303 ? 1.514 -24.319 15.128 1.00 82.44 303 LYS A CA 1
ATOM 2402 C C . LYS A 1 303 ? 1.012 -24.063 13.704 1.00 82.44 303 LYS A C 1
ATOM 2404 O O . LYS A 1 303 ? 1.833 -23.982 12.795 1.00 82.44 303 LYS A O 1
ATOM 2409 N N . LYS A 1 304 ? -0.297 -23.863 13.514 1.00 79.06 304 LYS A N 1
ATOM 2410 C CA . LYS A 1 304 ? -0.884 -23.534 12.201 1.00 79.06 304 LYS A CA 1
ATOM 2411 C C . LYS A 1 304 ? -0.332 -22.231 11.628 1.00 79.06 304 LYS A C 1
ATOM 2413 O O . LYS A 1 304 ? 0.021 -22.195 10.450 1.00 79.06 304 LYS A O 1
ATOM 2418 N N . ILE A 1 305 ? -0.185 -21.203 12.470 1.00 76.88 305 ILE A N 1
ATOM 2419 C CA . ILE A 1 305 ? 0.434 -19.924 12.086 1.00 76.88 305 ILE A CA 1
ATOM 2420 C C . ILE A 1 305 ? 1.863 -20.161 11.583 1.00 76.88 305 ILE A C 1
ATOM 2422 O O . ILE A 1 305 ? 2.235 -19.671 10.518 1.00 76.88 305 ILE A O 1
ATOM 2426 N N . LYS A 1 306 ? 2.656 -20.962 12.306 1.00 74.38 306 LYS A N 1
ATOM 2427 C CA . LYS A 1 306 ? 4.033 -21.300 11.914 1.00 74.38 306 LYS A CA 1
ATOM 2428 C C . LYS A 1 306 ? 4.106 -22.093 10.605 1.00 74.38 306 LYS A C 1
ATOM 2430 O O . LYS A 1 306 ? 5.054 -21.935 9.843 1.00 74.38 306 LYS A O 1
ATOM 2435 N N . GLU A 1 307 ? 3.114 -22.934 10.344 1.00 80.06 307 GLU A N 1
ATOM 2436 C CA . GLU A 1 307 ? 2.991 -23.718 9.110 1.00 80.06 307 GLU A CA 1
ATOM 2437 C C . GLU A 1 307 ? 2.431 -22.896 7.933 1.00 80.06 307 GLU A C 1
ATOM 2439 O O . GLU A 1 307 ? 2.325 -23.412 6.821 1.00 80.06 307 GLU A O 1
ATOM 2444 N N . GLY A 1 308 ? 2.094 -21.617 8.147 1.00 65.06 308 GLY A N 1
ATOM 2445 C CA . GLY A 1 308 ? 1.541 -20.738 7.115 1.00 65.06 308 GLY A CA 1
ATOM 2446 C C . GLY A 1 308 ? 0.130 -21.131 6.673 1.00 65.06 308 GLY A C 1
ATOM 2447 O O . GLY A 1 308 ? -0.311 -20.739 5.592 1.00 65.06 308 GLY A O 1
ATOM 2448 N N . VAL A 1 309 ? -0.579 -21.920 7.484 1.00 68.31 309 VAL A N 1
ATOM 2449 C CA . VAL A 1 309 ? -1.975 -22.277 7.235 1.00 68.31 309 VAL A CA 1
ATOM 2450 C C . VAL A 1 309 ? -2.827 -21.058 7.571 1.00 68.31 309 VAL A C 1
ATOM 2452 O O . VAL A 1 309 ? -2.763 -20.552 8.691 1.00 68.31 309 VAL A O 1
ATOM 2455 N N . ALA A 1 310 ? -3.616 -20.580 6.605 1.00 56.19 310 ALA A N 1
ATOM 2456 C CA . ALA A 1 310 ? -4.560 -19.492 6.839 1.00 56.19 310 ALA A CA 1
ATOM 2457 C C . ALA A 1 310 ? -5.498 -19.873 8.000 1.00 56.19 310 ALA A C 1
ATOM 2459 O O . ALA A 1 310 ? -6.165 -20.910 7.941 1.00 56.19 310 ALA A O 1
ATOM 2460 N N . CYS A 1 311 ? -5.467 -19.068 9.062 1.00 53.69 311 CYS A N 1
ATOM 2461 C CA . CYS A 1 311 ? -6.252 -19.240 10.283 1.00 53.69 311 CYS A CA 1
ATOM 2462 C C . CYS A 1 311 ? -7.510 -18.373 10.245 1.00 53.69 311 CYS A C 1
ATOM 2464 O O . CYS A 1 311 ? -7.422 -17.242 9.714 1.00 53.69 311 CYS A O 1
#